Protein AF-A0A662P5Z0-F1 (afdb_monomer_lite)

Radius of gyration: 42.37 Å; chains: 1; bounding box: 79×50×153 Å

Structure (mmCIF, N/CA/C/O backbone):
data_AF-A0A662P5Z0-F1
#
_entry.id   AF-A0A662P5Z0-F1
#
loop_
_atom_site.group_PDB
_atom_site.id
_atom_site.type_symbol
_atom_site.label_atom_id
_atom_site.label_alt_id
_atom_site.label_comp_id
_atom_site.label_asym_id
_atom_site.label_entity_id
_atom_site.label_seq_id
_atom_site.pdbx_PDB_ins_code
_atom_site.Cartn_x
_atom_site.Cartn_y
_atom_site.Cartn_z
_atom_site.occupancy
_atom_site.B_iso_or_equiv
_atom_site.auth_seq_id
_atom_site.auth_comp_id
_atom_site.auth_asym_id
_atom_site.auth_atom_id
_atom_site.pdbx_PDB_model_num
ATOM 1 N N . GLY A 1 1 ? -30.395 -9.929 38.467 1.00 64.38 1 GLY A N 1
ATOM 2 C CA . GLY A 1 1 ? -30.900 -11.315 38.480 1.00 64.38 1 GLY A CA 1
ATOM 3 C C . GLY A 1 1 ? -31.074 -11.709 39.920 1.00 64.38 1 GLY A C 1
ATOM 4 O O . GLY A 1 1 ? -30.197 -11.381 40.716 1.00 64.38 1 GLY A O 1
ATOM 5 N N . ASP A 1 2 ? -32.197 -12.331 40.256 1.00 65.19 2 ASP A N 1
ATOM 6 C CA . ASP A 1 2 ? -32.562 -12.542 41.655 1.00 65.19 2 ASP A CA 1
ATOM 7 C C . ASP A 1 2 ? -32.173 -13.945 42.067 1.00 65.19 2 ASP A C 1
ATOM 9 O O . ASP A 1 2 ? -32.658 -14.928 41.509 1.00 65.19 2 ASP A O 1
ATOM 13 N N . TYR A 1 3 ? -31.270 -14.023 43.036 1.00 74.88 3 TYR A N 1
ATOM 14 C CA . TYR A 1 3 ? -30.815 -15.282 43.595 1.00 74.88 3 TYR A CA 1
ATOM 15 C C . TYR A 1 3 ? -31.279 -15.345 45.049 1.00 74.88 3 TYR A C 1
ATOM 17 O O . TYR A 1 3 ? -31.047 -14.411 45.824 1.00 74.88 3 TYR A O 1
ATOM 25 N N . SER A 1 4 ? -31.936 -16.440 45.437 1.00 71.44 4 SER A N 1
ATOM 26 C CA . SER A 1 4 ? -32.164 -16.729 46.851 1.00 71.44 4 SER A CA 1
ATOM 27 C C . SER A 1 4 ? -31.024 -17.600 47.364 1.00 71.44 4 SER A C 1
ATOM 29 O O . SER A 1 4 ? -30.681 -18.630 46.781 1.00 71.44 4 SER A O 1
ATOM 31 N N . LEU A 1 5 ? -30.394 -17.158 48.452 1.00 81.25 5 LEU A N 1
ATOM 32 C CA . LEU A 1 5 ? -29.415 -17.959 49.167 1.00 81.25 5 LEU A CA 1
ATOM 33 C C . LEU A 1 5 ? -30.060 -18.414 50.473 1.00 81.25 5 LEU A C 1
ATOM 35 O O . LEU A 1 5 ? -30.321 -17.613 51.375 1.00 81.25 5 LEU A O 1
ATOM 39 N N . LYS A 1 6 ? -30.314 -19.719 50.575 1.00 84.94 6 LYS A N 1
ATOM 40 C CA . LYS A 1 6 ? -30.785 -20.334 51.813 1.00 84.94 6 LYS A CA 1
ATOM 41 C C . LYS A 1 6 ? -29.578 -20.735 52.656 1.00 84.94 6 LYS A C 1
ATOM 43 O O . LYS A 1 6 ? -28.877 -21.688 52.323 1.00 84.94 6 LYS A O 1
ATOM 48 N N . ILE A 1 7 ? -29.334 -20.011 53.748 1.00 83.88 7 ILE A N 1
ATOM 49 C CA . ILE A 1 7 ? -28.280 -20.356 54.708 1.00 83.88 7 ILE A CA 1
ATOM 50 C C . ILE A 1 7 ? -28.927 -21.117 55.863 1.00 83.88 7 ILE A C 1
ATOM 52 O O . ILE A 1 7 ? -29.843 -20.617 56.520 1.00 83.88 7 ILE A O 1
A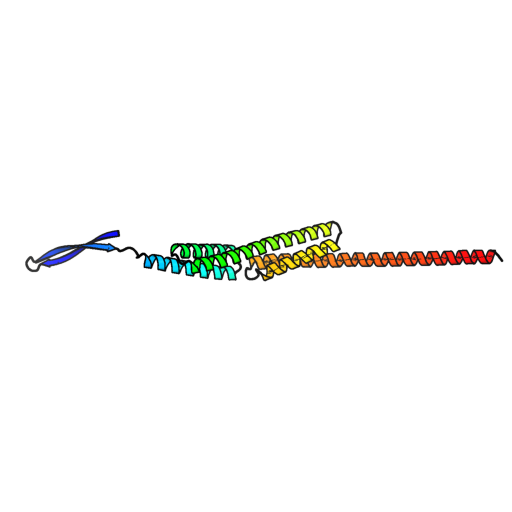TOM 56 N N . THR A 1 8 ? -28.433 -22.328 56.114 1.00 83.81 8 THR A N 1
ATOM 57 C CA . THR A 1 8 ? -28.838 -23.143 57.264 1.00 83.81 8 THR A CA 1
ATOM 58 C C . THR A 1 8 ? -27.684 -23.179 58.251 1.00 83.81 8 THR A C 1
ATOM 60 O O . THR A 1 8 ? -26.599 -23.646 57.912 1.00 83.81 8 THR A O 1
ATOM 63 N N . VAL A 1 9 ? -27.906 -22.669 59.462 1.00 83.31 9 VAL A N 1
ATOM 64 C CA . VAL A 1 9 ? -26.931 -22.740 60.556 1.00 83.31 9 VAL A CA 1
ATOM 65 C C . VAL A 1 9 ? -27.537 -23.561 61.681 1.00 83.31 9 VAL A C 1
ATOM 67 O O . VAL A 1 9 ? -28.608 -23.236 62.187 1.00 83.31 9 VAL A O 1
ATOM 70 N N . GLU A 1 10 ? -26.868 -24.630 62.091 1.00 86.44 10 GLU A N 1
ATOM 71 C CA . GLU A 1 10 ? -27.293 -25.404 63.254 1.00 86.44 10 GLU A CA 1
ATOM 72 C C . GLU A 1 10 ? -26.752 -24.766 64.533 1.00 86.44 10 GLU A C 1
ATOM 74 O O . GLU A 1 10 ? -25.561 -24.473 64.641 1.00 86.44 10 GLU A O 1
ATOM 79 N N . TYR A 1 11 ? -27.616 -24.569 65.529 1.00 87.44 11 TYR A N 1
ATOM 80 C CA . TYR A 1 11 ? -27.201 -24.102 66.851 1.00 87.44 11 TYR A CA 1
ATOM 81 C C . TYR A 1 11 ? -27.612 -25.100 67.931 1.00 87.44 11 TYR A C 1
ATOM 83 O O . TYR A 1 11 ? -28.686 -25.700 67.880 1.00 87.44 11 TYR A O 1
ATOM 91 N N . PHE A 1 12 ? -26.744 -25.298 68.922 1.00 87.25 12 PHE A N 1
ATOM 92 C CA . PHE A 1 12 ? -27.006 -26.218 70.024 1.00 87.25 12 PHE A CA 1
ATOM 93 C C . PHE A 1 12 ? -27.923 -25.568 71.070 1.00 87.25 12 PHE A C 1
ATOM 95 O O . PHE A 1 12 ? -27.543 -24.600 71.730 1.00 87.25 12 PHE A O 1
ATOM 102 N N . ASP A 1 13 ? -29.129 -26.108 71.252 1.00 89.88 13 ASP A N 1
ATOM 103 C CA . ASP A 1 13 ? -30.065 -25.684 72.293 1.00 89.88 13 ASP A CA 1
ATOM 104 C C . ASP A 1 13 ? -29.757 -26.433 73.597 1.00 89.88 13 ASP A C 1
ATOM 106 O O . ASP A 1 13 ? -30.179 -27.575 73.802 1.00 89.88 13 ASP A O 1
ATOM 110 N N . SER A 1 14 ? -29.022 -25.779 74.501 1.00 88.06 14 SER A N 1
ATOM 111 C CA . SER A 1 14 ? -28.592 -26.356 75.781 1.00 88.06 14 SER A CA 1
ATOM 112 C C . SER A 1 14 ? -29.749 -26.757 76.701 1.00 88.06 14 SER A C 1
ATOM 114 O O . SER A 1 14 ? -29.579 -27.660 77.522 1.00 88.06 14 SER A O 1
ATOM 116 N N . ARG A 1 15 ? -30.939 -26.155 76.542 1.00 89.06 15 ARG A N 1
ATOM 117 C CA . ARG A 1 15 ? -32.133 -26.495 77.335 1.00 89.06 15 ARG A CA 1
ATOM 118 C C . ARG A 1 15 ? -32.722 -27.838 76.926 1.00 89.06 15 ARG A C 1
ATOM 120 O O . ARG A 1 15 ? -33.191 -28.587 77.774 1.00 89.06 15 ARG A O 1
ATOM 127 N N . ASN A 1 16 ? -32.653 -28.151 75.635 1.00 87.00 16 ASN A N 1
ATOM 128 C CA . ASN A 1 16 ? -33.193 -29.385 75.068 1.00 87.00 16 ASN A CA 1
ATOM 129 C C . ASN A 1 16 ? -32.109 -30.416 74.706 1.00 87.00 16 ASN A C 1
ATOM 131 O O . ASN A 1 16 ? -32.445 -31.498 74.228 1.00 87.00 16 ASN A O 1
ATOM 135 N N . LYS A 1 17 ? -30.824 -30.094 74.931 1.00 91.25 17 LYS A N 1
ATOM 136 C CA . LYS A 1 17 ? -29.639 -30.903 74.587 1.00 91.25 17 LYS A CA 1
ATOM 137 C C . LYS A 1 17 ? -29.655 -31.427 73.141 1.00 91.25 17 LYS A C 1
ATOM 139 O O . LYS A 1 17 ? -29.304 -32.580 72.896 1.00 91.25 17 LYS A O 1
ATOM 144 N N . ARG A 1 18 ? -30.094 -30.604 72.182 1.00 90.12 18 ARG A N 1
ATOM 145 C CA . ARG A 1 18 ? -30.186 -30.955 70.750 1.00 90.12 18 ARG A CA 1
ATOM 146 C C . ARG A 1 18 ? -29.819 -29.764 69.870 1.00 90.12 18 ARG A C 1
ATOM 148 O O . ARG A 1 18 ? -30.068 -28.623 70.251 1.00 90.12 18 ARG A O 1
ATOM 155 N N . TYR A 1 19 ? -29.274 -30.033 68.687 1.00 88.38 19 TYR A N 1
ATOM 156 C CA . TYR A 1 19 ? -29.106 -29.017 67.651 1.00 88.38 19 TYR A CA 1
ATOM 157 C C . TYR A 1 19 ? -30.460 -28.674 67.025 1.00 88.38 19 TYR A C 1
ATOM 159 O O . TYR A 1 19 ? -31.285 -29.559 66.792 1.00 88.38 19 TYR A O 1
ATOM 167 N N . LYS A 1 20 ? -30.699 -27.383 66.791 1.00 84.25 20 LYS A N 1
ATOM 168 C CA . LYS A 1 20 ? -31.850 -26.877 66.045 1.00 84.25 20 LYS A CA 1
ATOM 169 C C . LYS A 1 20 ? -31.348 -26.154 64.795 1.00 84.25 20 LYS A C 1
ATOM 171 O O . LYS A 1 20 ? -30.445 -25.321 64.918 1.00 84.25 20 LYS A O 1
ATOM 176 N N . PRO A 1 21 ? -31.912 -26.446 63.613 1.00 84.31 21 PRO A N 1
ATOM 177 C CA . PRO A 1 21 ? -31.606 -25.680 62.420 1.00 84.31 21 PRO A CA 1
ATOM 178 C C . PRO A 1 21 ? -32.222 -24.286 62.553 1.00 84.31 21 PRO A C 1
ATOM 180 O O . PRO A 1 21 ? -33.410 -24.134 62.843 1.00 84.31 21 PRO A O 1
ATOM 183 N N . PHE A 1 22 ? -31.401 -23.264 62.354 1.00 84.88 22 PHE A N 1
ATOM 184 C CA . PHE A 1 22 ? -31.846 -21.913 62.074 1.00 84.88 22 PHE A CA 1
ATOM 185 C C . PHE A 1 22 ? -31.699 -21.690 60.573 1.00 84.88 22 PHE A C 1
ATOM 187 O O . PHE A 1 22 ? -30.590 -21.553 60.052 1.00 84.88 22 PHE A O 1
ATOM 194 N N . GLU A 1 23 ? -32.828 -21.702 59.876 1.00 85.12 23 GLU A N 1
ATOM 195 C CA . GLU A 1 23 ? -32.881 -21.365 58.461 1.00 85.12 23 GLU A CA 1
ATOM 196 C C . GLU A 1 23 ? -33.161 -19.873 58.334 1.00 85.12 23 GLU A C 1
ATOM 198 O O . GLU A 1 23 ? -34.168 -19.372 58.842 1.00 85.12 23 GLU A O 1
ATOM 203 N N . LYS A 1 24 ? -32.270 -19.159 57.649 1.00 87.00 24 LYS A N 1
ATOM 204 C CA . LYS A 1 24 ? -32.539 -17.790 57.229 1.00 87.00 24 LYS A CA 1
ATOM 205 C C . LYS A 1 24 ? -32.414 -17.720 55.721 1.00 87.00 24 LYS A C 1
ATOM 207 O O . LYS A 1 24 ? -31.362 -18.008 55.152 1.00 87.00 24 LYS A O 1
ATOM 212 N N . GLU A 1 25 ? -33.517 -17.357 55.088 1.00 79.94 25 GLU A N 1
ATOM 213 C CA . GLU A 1 25 ? -33.548 -17.080 53.663 1.00 79.94 25 GLU A CA 1
ATOM 214 C C . GLU A 1 25 ? -33.195 -15.605 53.468 1.00 79.94 25 GLU A C 1
ATOM 216 O O . GLU A 1 25 ? -33.848 -14.716 54.020 1.00 79.94 25 GLU A O 1
ATOM 221 N N . CYS A 1 26 ? -32.105 -15.349 52.749 1.00 82.00 26 CYS A N 1
ATOM 222 C CA . CYS A 1 26 ? -31.707 -14.005 52.359 1.00 82.00 26 CYS A CA 1
ATOM 223 C C . CYS A 1 26 ? -31.825 -13.895 50.838 1.00 82.00 26 CYS A C 1
ATOM 225 O O . CYS A 1 26 ? -31.235 -14.690 50.102 1.00 82.00 26 CYS A O 1
ATOM 227 N N . SER A 1 27 ? -32.561 -12.891 50.367 1.00 78.31 27 SER A N 1
ATOM 228 C CA . SER A 1 27 ? -32.598 -12.535 48.948 1.00 78.31 27 SER A CA 1
ATOM 229 C C . SER A 1 27 ? -31.383 -11.676 48.618 1.00 78.31 27 SER A C 1
ATOM 231 O O . SER A 1 27 ? -31.187 -10.623 49.229 1.00 78.31 27 SER A O 1
ATOM 233 N N . ILE A 1 28 ? -30.563 -12.117 47.665 1.00 79.44 28 ILE A N 1
ATOM 234 C CA . ILE A 1 28 ? -29.443 -11.331 47.146 1.00 79.44 28 ILE A CA 1
ATOM 235 C C . ILE A 1 28 ? -29.879 -10.772 45.792 1.00 79.44 28 ILE A C 1
ATOM 237 O O . ILE A 1 28 ? -29.994 -11.505 44.808 1.00 79.44 28 ILE A O 1
ATOM 241 N N . HIS A 1 29 ? -30.112 -9.461 45.735 1.00 74.00 29 HIS A N 1
ATOM 242 C CA . HIS A 1 29 ? -30.218 -8.757 44.461 1.00 74.00 29 HIS A CA 1
ATOM 243 C C . HIS A 1 29 ? -28.810 -8.511 43.925 1.00 74.00 29 HIS A C 1
ATOM 245 O O . HIS A 1 29 ? -28.076 -7.670 44.443 1.00 74.00 29 HIS A O 1
ATOM 251 N N . VAL A 1 30 ? -28.436 -9.237 42.872 1.00 77.62 30 VAL A N 1
ATOM 252 C CA . VAL A 1 30 ? -27.246 -8.897 42.092 1.00 77.62 30 VAL A CA 1
ATOM 253 C C . VAL A 1 30 ? -27.638 -7.750 41.169 1.00 77.62 30 VAL A C 1
ATOM 255 O O . VAL A 1 30 ? -28.352 -7.962 40.180 1.00 77.62 30 VAL A O 1
ATOM 258 N N . LEU A 1 31 ? -27.211 -6.539 41.532 1.00 81.88 31 LEU A N 1
ATOM 259 C CA . LEU A 1 31 ? -27.262 -5.389 40.638 1.00 81.88 31 LEU A CA 1
ATOM 260 C C . LEU A 1 31 ? -26.354 -5.700 39.444 1.00 81.88 31 LEU A C 1
ATOM 262 O O . LEU A 1 31 ? -25.211 -6.121 39.623 1.00 81.88 31 LEU A O 1
ATOM 266 N N . GLY A 1 32 ? -26.894 -5.571 38.232 1.00 86.25 32 GLY A N 1
ATOM 267 C CA . GLY A 1 32 ? -26.067 -5.602 37.029 1.00 86.25 32 GLY A CA 1
ATOM 268 C C . GLY A 1 32 ? -25.093 -4.418 37.016 1.00 86.25 32 GLY A C 1
ATOM 269 O O . GLY A 1 32 ? -25.262 -3.497 37.822 1.00 86.25 32 GLY A O 1
ATOM 270 N N . PRO A 1 33 ? -24.098 -4.427 36.112 1.00 90.06 33 PRO A N 1
ATOM 271 C CA . PRO A 1 33 ? -23.234 -3.270 35.940 1.00 90.06 33 PRO A CA 1
ATOM 272 C C . PRO A 1 33 ? -24.088 -2.039 35.630 1.00 90.06 33 PRO A C 1
ATOM 274 O O . PRO A 1 33 ? -25.075 -2.110 34.889 1.00 90.06 33 PRO A O 1
ATOM 277 N N . SER A 1 34 ? -23.717 -0.921 36.235 1.00 92.88 34 SER A N 1
ATOM 278 C CA . SER A 1 34 ? -24.304 0.376 35.936 1.00 92.88 34 SER A CA 1
ATOM 279 C C . SER A 1 34 ? -24.016 0.775 34.485 1.00 92.88 34 SER A C 1
ATOM 281 O O . SER A 1 34 ? -23.054 0.318 33.866 1.00 92.88 34 SER A O 1
ATOM 283 N N . GLU A 1 35 ? -24.844 1.658 33.931 1.00 94.12 35 GLU A N 1
ATOM 284 C CA . GLU A 1 35 ? -24.611 2.230 32.599 1.00 94.12 35 GLU A CA 1
ATOM 285 C C . GLU A 1 35 ? -23.242 2.929 32.509 1.00 94.12 35 GLU A C 1
ATOM 287 O O . GLU A 1 35 ? -22.564 2.839 31.490 1.00 94.12 35 GLU A O 1
ATOM 292 N N . GLU A 1 36 ? -22.796 3.555 33.601 1.00 94.81 36 GLU A N 1
ATOM 293 C CA . GLU A 1 36 ? -21.476 4.178 33.706 1.00 94.81 36 GLU A CA 1
ATOM 294 C C . GLU A 1 36 ? -20.340 3.148 33.607 1.00 94.81 36 GLU A C 1
ATOM 296 O O . GLU A 1 36 ? -19.394 3.357 32.849 1.00 94.81 36 GLU A O 1
ATOM 301 N N . GLU A 1 37 ? -20.454 2.004 34.291 1.00 95.12 37 GLU A N 1
ATOM 302 C CA . GLU A 1 37 ? -19.479 0.909 34.184 1.00 95.12 37 GLU A CA 1
ATOM 303 C C . GLU A 1 37 ? -19.443 0.313 32.770 1.00 95.12 37 GLU A C 1
ATOM 305 O O . GLU A 1 37 ? -18.359 0.087 32.228 1.00 95.12 37 GLU A O 1
ATOM 310 N N . ILE A 1 38 ? -20.609 0.122 32.142 1.00 95.12 38 ILE A N 1
ATOM 311 C CA . ILE A 1 38 ? -20.712 -0.356 30.754 1.00 95.12 38 ILE A CA 1
ATOM 312 C C . ILE A 1 38 ? -20.041 0.637 29.794 1.00 95.12 38 ILE A C 1
ATOM 314 O O . ILE A 1 38 ? -19.254 0.237 28.932 1.00 95.12 38 ILE A O 1
ATOM 318 N N . ASN A 1 39 ? -20.315 1.935 29.944 1.00 96.75 39 ASN A N 1
ATOM 319 C CA . ASN A 1 39 ? -19.726 2.974 29.104 1.00 96.75 39 ASN A CA 1
ATOM 320 C C . ASN A 1 39 ? -18.212 3.074 29.314 1.00 96.75 39 ASN A C 1
ATOM 322 O O . ASN A 1 39 ? -17.466 3.146 28.339 1.00 96.75 39 ASN A O 1
ATOM 326 N N . GLN A 1 40 ? -17.728 2.992 30.555 1.00 96.88 40 GLN A N 1
ATOM 327 C CA . GLN A 1 40 ? -16.295 2.991 30.844 1.00 96.88 40 GLN A CA 1
ATOM 328 C C . GLN A 1 40 ? -15.586 1.772 30.233 1.00 96.88 40 GLN A C 1
ATOM 330 O O . GLN A 1 40 ? -14.484 1.905 29.695 1.00 96.88 40 GLN A O 1
ATOM 335 N N . GLU A 1 41 ? -16.210 0.592 30.264 1.00 97.31 41 GLU A N 1
ATOM 336 C CA . GLU A 1 41 ? -15.677 -0.604 29.608 1.00 97.31 41 GLU A CA 1
ATOM 337 C C . GLU A 1 41 ? -15.566 -0.409 28.087 1.00 97.31 41 GLU A C 1
ATOM 339 O O . GLU A 1 41 ? -14.517 -0.702 27.504 1.00 97.31 41 GLU A O 1
ATOM 344 N N . LYS A 1 42 ? -16.604 0.141 27.441 1.00 98.00 42 LYS A N 1
ATOM 345 C CA . LYS A 1 42 ? -16.581 0.465 26.003 1.00 98.00 42 LYS A CA 1
ATOM 346 C C . LYS A 1 42 ? -15.481 1.464 25.657 1.00 98.00 42 LYS A C 1
ATOM 348 O O . LYS A 1 42 ? -14.771 1.261 24.675 1.00 98.00 42 LYS A O 1
ATOM 353 N N . LEU A 1 43 ? -15.279 2.492 26.482 1.00 98.06 43 LEU A N 1
ATOM 354 C CA . LEU A 1 43 ? -14.205 3.468 26.284 1.00 98.06 43 LEU A CA 1
ATOM 355 C C . LEU A 1 43 ? -12.816 2.843 26.387 1.00 98.06 43 LEU A C 1
ATOM 357 O O . LEU A 1 43 ? -11.938 3.153 25.579 1.00 98.06 43 LEU A O 1
ATOM 361 N N . ASN A 1 44 ? -12.620 1.931 27.338 1.00 98.12 44 ASN A N 1
ATOM 362 C CA . ASN A 1 44 ? -11.363 1.202 27.475 1.00 98.12 44 ASN A CA 1
ATOM 363 C C . ASN A 1 44 ? -11.097 0.306 26.253 1.00 98.12 44 ASN A C 1
ATOM 365 O O . ASN A 1 44 ? -9.964 0.262 25.770 1.00 98.12 44 ASN A O 1
ATOM 369 N N . LYS A 1 45 ? -12.133 -0.364 25.725 1.00 98.38 45 LYS A N 1
ATOM 370 C CA . LYS A 1 45 ? -12.046 -1.162 24.490 1.00 98.38 45 LYS A CA 1
ATOM 371 C C . LYS A 1 45 ? -11.736 -0.292 23.272 1.00 98.38 45 LYS A C 1
ATOM 373 O O . LYS A 1 45 ? -10.810 -0.612 22.534 1.00 98.38 45 LYS A O 1
ATOM 378 N N . ALA A 1 46 ? -12.413 0.846 23.119 1.00 98.31 46 ALA A N 1
ATOM 379 C CA . ALA A 1 46 ? -12.169 1.787 22.027 1.00 98.31 46 ALA A CA 1
ATOM 380 C C . ALA A 1 46 ? -10.715 2.287 22.027 1.00 98.31 46 ALA A C 1
ATOM 382 O O . ALA A 1 46 ? -10.034 2.247 21.005 1.00 98.31 46 ALA A O 1
ATOM 383 N N . ALA A 1 47 ? -10.199 2.674 23.199 1.00 98.50 47 ALA A N 1
ATOM 384 C CA . ALA A 1 47 ? -8.817 3.124 23.353 1.00 98.50 47 ALA A CA 1
ATOM 385 C C . ALA A 1 47 ? -7.782 1.999 23.157 1.00 98.50 47 ALA A C 1
ATOM 387 O O . ALA A 1 47 ? -6.624 2.262 22.827 1.00 98.50 47 ALA A O 1
ATOM 388 N N . ALA A 1 48 ? -8.147 0.739 23.408 1.00 98.62 48 ALA A N 1
ATOM 389 C CA . ALA A 1 48 ? -7.301 -0.403 23.079 1.00 98.62 48 ALA A CA 1
ATOM 390 C C . ALA A 1 48 ? -7.252 -0.632 21.560 1.00 98.62 48 ALA A C 1
ATOM 392 O O . ALA A 1 48 ? -6.152 -0.709 21.016 1.00 98.62 48 ALA A O 1
ATOM 393 N N . ALA A 1 49 ? -8.407 -0.631 20.886 1.00 98.69 49 ALA A N 1
ATOM 394 C CA . ALA A 1 49 ? -8.505 -0.766 19.433 1.00 98.69 49 ALA A CA 1
ATOM 395 C C . ALA A 1 49 ? -7.770 0.368 18.692 1.00 98.69 49 ALA A C 1
ATOM 397 O O . ALA A 1 49 ? -7.023 0.099 17.757 1.00 98.69 49 ALA A O 1
ATOM 398 N N . GLU A 1 50 ? -7.874 1.620 19.161 1.00 98.62 50 GLU A N 1
ATOM 399 C CA . GLU A 1 50 ? -7.129 2.761 18.597 1.00 98.62 50 GLU A CA 1
ATOM 400 C C . GLU A 1 50 ? -5.602 2.552 18.679 1.00 98.62 50 GLU A C 1
ATOM 402 O O . GLU A 1 50 ? -4.875 2.825 17.723 1.00 98.62 50 GLU A O 1
ATOM 407 N N . ARG A 1 51 ? -5.095 2.041 19.811 1.00 98.69 51 ARG A N 1
ATOM 408 C CA . ARG A 1 51 ? -3.658 1.758 19.992 1.00 98.69 51 ARG A CA 1
ATOM 409 C C . ARG A 1 51 ? -3.184 0.587 19.136 1.00 98.69 51 ARG A C 1
ATOM 411 O O . ARG A 1 51 ? -2.070 0.622 18.609 1.00 98.69 51 ARG A O 1
ATOM 418 N N . GLU A 1 52 ? -4.011 -0.445 19.012 1.00 98.44 52 GLU A N 1
ATOM 419 C CA . GLU A 1 52 ? -3.744 -1.591 18.147 1.00 98.44 52 GLU A CA 1
ATOM 420 C C . GLU A 1 52 ? -3.681 -1.152 16.679 1.00 98.44 52 GLU A C 1
ATOM 422 O O . GLU A 1 52 ? -2.694 -1.442 16.010 1.00 98.44 52 GLU A O 1
ATOM 427 N N . ALA A 1 53 ? -4.644 -0.345 16.219 1.00 98.56 53 ALA A N 1
ATOM 428 C CA . ALA A 1 53 ? -4.654 0.236 14.878 1.00 98.56 53 ALA A CA 1
ATOM 429 C C . ALA A 1 53 ? -3.383 1.046 14.581 1.00 98.56 53 ALA A C 1
ATOM 431 O O . ALA A 1 53 ? -2.759 0.860 13.541 1.00 98.56 53 ALA A O 1
ATOM 432 N N . ALA A 1 54 ? -2.950 1.902 15.512 1.00 98.50 54 ALA A N 1
ATOM 433 C CA . ALA A 1 54 ? -1.710 2.665 15.360 1.00 98.50 54 ALA A CA 1
ATOM 434 C C . ALA A 1 54 ? -0.468 1.757 15.272 1.00 98.50 54 ALA A C 1
ATOM 436 O O . ALA A 1 54 ? 0.451 2.028 14.500 1.00 98.50 54 ALA A O 1
ATOM 437 N N . THR A 1 55 ? -0.454 0.659 16.033 1.00 98.38 55 THR A N 1
ATOM 438 C CA . THR A 1 55 ? 0.626 -0.336 15.982 1.00 98.38 55 THR A CA 1
ATOM 439 C C . THR A 1 55 ? 0.645 -1.063 14.637 1.00 98.38 55 THR A C 1
ATOM 441 O O . THR A 1 55 ? 1.711 -1.216 14.048 1.00 98.38 55 THR A O 1
ATOM 444 N N . LEU A 1 56 ? -0.517 -1.480 14.133 1.00 98.19 56 LEU A N 1
ATOM 445 C CA . LEU A 1 56 ? -0.664 -2.127 12.824 1.00 98.19 56 LEU A CA 1
ATOM 446 C C . LEU A 1 56 ? -0.258 -1.185 11.687 1.00 98.19 56 LEU A C 1
ATOM 448 O O . LEU A 1 56 ? 0.491 -1.578 10.797 1.00 98.19 56 LEU A O 1
ATOM 452 N N . LEU A 1 57 ? -0.655 0.086 11.773 1.00 97.81 57 LEU A N 1
ATOM 453 C CA . LEU A 1 57 ? -0.276 1.106 10.801 1.00 97.81 57 LEU A CA 1
ATOM 454 C C . LEU A 1 57 ? 1.243 1.310 10.749 1.00 97.81 57 LEU A C 1
ATOM 456 O O . LEU A 1 57 ? 1.799 1.433 9.668 1.00 97.81 57 LEU A O 1
ATOM 460 N N . SER A 1 58 ? 1.934 1.277 11.896 1.00 97.00 58 SER A N 1
ATOM 461 C CA . SER A 1 58 ? 3.406 1.368 11.938 1.00 97.00 58 SER A CA 1
ATOM 462 C C . SER A 1 58 ? 4.136 0.154 11.347 1.00 97.00 58 SER A C 1
ATOM 464 O O . SER A 1 58 ? 5.352 0.191 11.180 1.00 97.00 58 SER A O 1
ATOM 466 N N . LYS A 1 59 ? 3.404 -0.926 11.060 1.00 97.25 59 LYS A N 1
ATOM 467 C CA . LYS A 1 59 ? 3.895 -2.145 10.405 1.00 97.25 59 LYS A CA 1
ATOM 468 C C . LYS A 1 59 ? 3.409 -2.259 8.957 1.00 97.25 59 LYS A C 1
ATOM 470 O O . LYS A 1 59 ? 3.500 -3.337 8.377 1.00 97.25 59 LYS A O 1
ATOM 475 N N . ASP A 1 60 ? 2.837 -1.187 8.409 1.00 97.44 60 ASP A N 1
ATOM 476 C CA . ASP A 1 60 ? 2.189 -1.139 7.094 1.00 97.44 60 ASP A CA 1
ATOM 477 C C . ASP A 1 60 ? 1.100 -2.224 6.902 1.00 97.44 60 ASP A C 1
ATOM 479 O O . ASP A 1 60 ? 0.813 -2.661 5.787 1.00 97.44 60 ASP A O 1
ATOM 483 N N . GLU A 1 61 ? 0.465 -2.679 7.992 1.00 97.12 61 GLU A N 1
ATOM 484 C CA . GLU A 1 61 ? -0.691 -3.588 7.966 1.00 97.12 61 GLU A CA 1
ATOM 485 C C . GLU A 1 61 ? -1.986 -2.772 7.814 1.00 97.12 61 GLU A C 1
ATOM 487 O O . GLU A 1 61 ? -2.811 -2.692 8.728 1.00 97.12 61 GLU A O 1
ATOM 492 N N . PHE A 1 62 ? -2.128 -2.097 6.668 1.00 97.38 62 PHE A N 1
ATOM 493 C CA . PHE A 1 62 ? -3.156 -1.072 6.453 1.00 97.38 62 PHE A CA 1
ATOM 494 C C . PHE A 1 62 ? -4.593 -1.590 6.594 1.00 97.38 62 PHE A C 1
ATOM 496 O O . PHE A 1 62 ? -5.395 -0.931 7.253 1.00 97.38 62 PHE A O 1
ATOM 503 N N . ASP A 1 63 ? -4.912 -2.768 6.050 1.00 97.56 63 ASP A N 1
ATOM 504 C CA . ASP A 1 63 ? -6.260 -3.349 6.139 1.00 97.56 63 ASP A CA 1
ATOM 505 C C . ASP A 1 63 ? -6.644 -3.658 7.592 1.00 97.56 63 ASP A C 1
ATOM 507 O O . ASP A 1 63 ? -7.688 -3.220 8.080 1.00 97.56 63 ASP A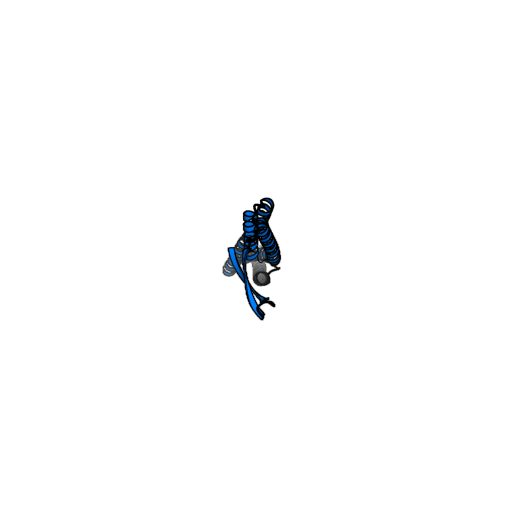 O 1
ATOM 511 N N . SER A 1 64 ? -5.748 -4.322 8.327 1.00 97.88 64 SER A N 1
ATOM 512 C CA . SER A 1 64 ? -5.930 -4.616 9.752 1.00 97.88 64 SER A CA 1
ATOM 513 C C . SER A 1 64 ? -6.055 -3.331 10.579 1.00 97.88 64 SER A C 1
ATOM 515 O O . SER A 1 64 ? -6.895 -3.233 11.477 1.00 97.88 64 SER A O 1
ATOM 517 N N . ALA A 1 65 ? -5.235 -2.316 10.284 1.00 98.50 65 ALA A N 1
ATOM 518 C CA . ALA A 1 65 ? -5.308 -1.018 10.949 1.00 98.50 65 ALA A CA 1
ATOM 519 C C . ALA A 1 65 ? -6.649 -0.316 10.679 1.00 98.50 65 ALA A C 1
ATOM 521 O O . ALA A 1 65 ? -7.248 0.250 11.596 1.00 98.50 65 ALA A O 1
ATOM 522 N N . LEU A 1 66 ? -7.139 -0.379 9.439 1.00 98.56 66 LEU A N 1
ATOM 523 C CA . LEU A 1 66 ? -8.413 0.197 9.023 1.00 98.56 66 LEU A CA 1
ATOM 524 C C . LEU A 1 66 ? -9.592 -0.455 9.752 1.00 98.56 66 LEU A C 1
ATOM 526 O O . LEU A 1 66 ? -10.461 0.255 10.265 1.00 98.56 66 LEU A O 1
ATOM 530 N N . GLU A 1 67 ? -9.610 -1.786 9.848 1.00 98.62 67 GLU A N 1
ATOM 531 C CA . GLU A 1 67 ? -10.619 -2.522 10.619 1.00 98.62 67 GLU A CA 1
ATOM 532 C C . GLU A 1 67 ? -10.616 -2.100 12.092 1.00 98.62 67 GLU A C 1
ATOM 534 O O . GLU A 1 67 ? -11.673 -1.817 12.661 1.00 98.62 67 GLU A O 1
ATOM 539 N N . LYS A 1 68 ? -9.432 -1.963 12.700 1.00 98.75 68 LYS A N 1
ATOM 540 C CA . LYS A 1 68 ? -9.296 -1.563 14.106 1.00 98.75 68 LYS A CA 1
ATOM 541 C C . LYS A 1 68 ? -9.697 -0.116 14.373 1.00 98.75 68 LYS A C 1
ATOM 543 O O . LYS A 1 68 ? -10.329 0.163 15.394 1.00 98.75 68 LYS A O 1
ATOM 548 N N . TYR A 1 69 ? -9.415 0.807 13.455 1.00 98.81 69 TYR A N 1
ATOM 549 C CA . TYR A 1 69 ? -9.945 2.167 13.559 1.00 98.81 69 TYR A CA 1
ATOM 550 C C . TYR A 1 69 ? -11.471 2.205 13.409 1.00 98.81 69 TYR A C 1
ATOM 552 O O . TYR A 1 69 ? -12.129 2.966 14.123 1.00 98.81 69 TYR A O 1
ATOM 560 N N . LYS A 1 70 ? -12.053 1.371 12.536 1.00 98.75 70 LYS A N 1
ATOM 561 C CA . LYS A 1 70 ? -13.513 1.232 12.397 1.00 98.75 70 LYS A CA 1
ATOM 562 C C . LYS A 1 70 ? -14.145 0.659 13.674 1.00 98.75 70 LYS A C 1
ATOM 564 O O . LYS A 1 70 ? -15.143 1.206 14.136 1.00 98.75 70 LYS A O 1
ATOM 569 N N . GLU A 1 71 ? -13.523 -0.343 14.299 1.00 98.62 71 GLU A N 1
ATOM 570 C CA . GLU A 1 71 ? -13.928 -0.880 15.610 1.00 98.62 71 GLU A CA 1
ATOM 571 C C . GLU A 1 71 ? -13.921 0.215 16.695 1.00 98.62 71 GLU A C 1
ATOM 573 O O . GLU A 1 71 ? -14.926 0.433 17.378 1.00 98.62 71 GLU A O 1
ATOM 578 N N . ALA A 1 72 ? -12.812 0.956 16.822 1.00 98.69 72 ALA A N 1
ATOM 579 C CA . ALA A 1 72 ? -12.687 2.046 17.789 1.00 98.69 72 ALA A CA 1
ATOM 580 C C . ALA A 1 72 ? -13.748 3.137 17.568 1.00 98.69 72 ALA A C 1
ATOM 582 O O . ALA A 1 72 ? -14.363 3.611 18.526 1.00 98.69 72 ALA A O 1
ATOM 583 N N . LYS A 1 73 ? -13.999 3.510 16.305 1.00 98.69 73 LYS A N 1
ATOM 584 C CA . LYS A 1 73 ? -15.033 4.478 15.925 1.00 98.69 73 LYS A CA 1
ATOM 585 C C . LYS A 1 73 ? -16.414 4.043 16.409 1.00 98.69 73 LYS A C 1
ATOM 587 O O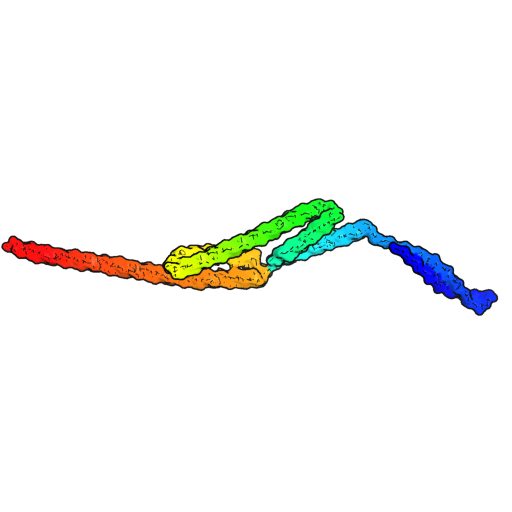 . LYS A 1 73 ? -17.067 4.831 17.087 1.00 98.69 73 LYS A O 1
ATOM 592 N N . THR A 1 74 ? -16.838 2.814 16.105 1.00 98.69 74 THR A N 1
ATOM 593 C CA . THR A 1 74 ? -18.156 2.301 16.512 1.00 98.69 74 THR A CA 1
ATOM 594 C C . THR A 1 74 ? -18.329 2.345 18.030 1.00 98.69 74 THR A C 1
ATOM 596 O O . THR A 1 74 ? -19.351 2.819 18.519 1.00 98.69 74 THR A O 1
ATOM 599 N N . LEU A 1 75 ? -17.308 1.953 18.798 1.00 98.56 75 LEU A N 1
ATOM 600 C CA . LEU A 1 75 ? -17.366 2.014 20.261 1.00 98.56 75 LEU A CA 1
ATOM 601 C C . LEU A 1 75 ? -17.464 3.455 20.793 1.00 98.56 75 LEU A C 1
ATOM 603 O O . LEU A 1 75 ? -18.202 3.710 21.745 1.00 98.56 75 LEU A O 1
ATOM 607 N N . TYR A 1 76 ? -16.757 4.413 20.183 1.00 98.56 76 TYR A N 1
ATOM 608 C CA . TYR A 1 76 ? -16.886 5.828 20.546 1.00 98.56 76 TYR A CA 1
ATOM 609 C C . TYR A 1 76 ? -18.249 6.421 20.164 1.00 98.56 76 TYR A C 1
ATOM 611 O O . TYR A 1 76 ? -18.773 7.249 20.914 1.00 98.56 76 TYR A O 1
ATOM 619 N N . GLU A 1 77 ? -18.835 5.993 19.042 1.00 98.50 77 GLU A N 1
ATOM 620 C CA . GLU A 1 77 ? -20.195 6.365 18.628 1.00 98.50 77 GLU A CA 1
ATOM 621 C C . GLU A 1 77 ? -21.238 5.851 19.627 1.00 98.50 77 GLU A C 1
ATOM 623 O O . GLU A 1 77 ? -22.102 6.619 20.048 1.00 98.50 77 GLU A O 1
ATOM 628 N N . GLU A 1 78 ? -21.120 4.599 20.079 1.00 98.06 78 GLU A N 1
ATOM 629 C CA . GLU A 1 78 ? -22.038 3.994 21.053 1.00 98.06 78 GLU A CA 1
ATOM 630 C C . GLU A 1 78 ? -22.050 4.698 22.417 1.00 98.06 78 GLU A C 1
ATOM 632 O O . GLU A 1 78 ? -23.073 4.685 23.098 1.00 98.06 78 GLU A O 1
ATOM 637 N N . VAL A 1 79 ? -20.925 5.296 22.825 1.00 98.19 79 VAL A N 1
ATOM 638 C CA . VAL A 1 79 ? -20.811 6.068 24.079 1.00 98.19 79 VAL A CA 1
ATOM 639 C C . VAL A 1 79 ? -21.103 7.564 23.856 1.00 98.19 79 VAL A C 1
ATOM 641 O O . VAL A 1 79 ? -21.181 8.340 24.806 1.00 98.19 79 VAL A O 1
ATOM 644 N N . GLY A 1 80 ? -21.286 8.003 22.606 1.00 97.94 80 GLY A N 1
ATOM 645 C CA . GLY A 1 80 ? -21.616 9.391 22.269 1.00 97.94 80 GLY A CA 1
ATOM 646 C C . GLY A 1 80 ? -20.436 10.373 22.314 1.00 97.94 80 GLY A C 1
ATOM 647 O O . GLY A 1 80 ? -20.653 11.582 22.426 1.00 97.94 80 GLY A O 1
ATOM 648 N N . ILE A 1 81 ? -19.184 9.904 22.208 1.00 98.31 81 ILE A N 1
ATOM 649 C CA . ILE A 1 81 ? -17.992 10.776 22.212 1.00 98.31 81 ILE A CA 1
ATOM 650 C C . ILE A 1 81 ? -17.682 11.288 20.799 1.00 98.31 81 ILE A C 1
ATOM 652 O O . ILE A 1 81 ? -16.766 10.829 20.119 1.00 98.31 81 ILE A O 1
ATOM 656 N N . THR A 1 82 ? -18.427 12.301 20.365 1.00 98.38 82 THR A N 1
ATOM 657 C CA . THR A 1 82 ? -18.354 12.871 19.004 1.00 98.38 82 THR A CA 1
ATOM 658 C C . THR A 1 82 ? -16.963 13.369 18.591 1.00 98.38 82 THR A C 1
ATOM 660 O O . THR A 1 82 ? -16.569 13.216 17.436 1.00 98.38 82 THR A O 1
ATOM 663 N N . THR A 1 83 ? -16.179 13.926 19.519 1.00 98.25 83 THR A N 1
ATOM 664 C CA . THR A 1 83 ? -14.813 14.402 19.236 1.00 98.25 83 THR A CA 1
ATOM 665 C C . THR A 1 83 ? -13.886 13.266 18.812 1.00 98.25 83 THR A C 1
ATOM 667 O O . THR A 1 83 ? -13.121 13.419 17.860 1.00 98.25 83 THR A O 1
ATOM 670 N N . LYS A 1 84 ? -13.990 12.109 19.471 1.00 98.50 84 LYS A N 1
ATOM 671 C CA . LYS A 1 84 ? -13.216 10.910 19.141 1.00 98.50 84 LYS A CA 1
ATOM 672 C C . LYS A 1 84 ? -13.678 10.260 17.845 1.00 98.50 84 LYS A C 1
ATOM 674 O O . LYS A 1 84 ? -12.842 9.808 17.074 1.00 98.50 84 LYS A O 1
ATOM 679 N N . VAL A 1 85 ? -14.976 10.285 17.556 1.00 98.69 85 VAL A N 1
ATOM 680 C CA . VAL A 1 85 ? -15.514 9.815 16.269 1.00 98.69 85 VAL A CA 1
ATOM 681 C C . VAL A 1 85 ? -14.923 10.607 15.098 1.00 98.69 85 VAL A C 1
ATOM 683 O O . VAL A 1 85 ? -14.500 10.016 14.107 1.00 98.69 85 VAL A O 1
ATOM 686 N N . ASN A 1 86 ? -14.820 11.932 15.224 1.00 98.44 86 ASN A N 1
ATOM 687 C CA . ASN A 1 86 ? -14.215 12.783 14.193 1.00 98.44 86 ASN A CA 1
ATOM 688 C C . ASN A 1 86 ? -12.709 12.525 14.010 1.00 98.44 86 ASN A C 1
ATOM 690 O O . ASN A 1 86 ? -12.220 12.508 12.878 1.00 98.44 86 ASN A O 1
ATOM 694 N N . ASP A 1 87 ? -11.982 12.289 15.106 1.00 98.56 87 ASP A N 1
ATOM 695 C CA . ASP A 1 87 ? -10.577 11.866 15.060 1.00 98.56 87 ASP A CA 1
ATOM 696 C C . ASP A 1 87 ? -10.427 10.515 14.339 1.00 98.56 87 ASP A C 1
ATOM 698 O O . ASP A 1 87 ? -9.607 10.385 13.430 1.00 98.56 87 ASP A O 1
ATOM 702 N N . MET A 1 88 ? -11.281 9.531 14.653 1.00 98.62 88 MET A N 1
ATOM 703 C CA . MET A 1 88 ? -11.258 8.228 13.976 1.00 98.62 88 MET A CA 1
ATOM 704 C C . MET A 1 88 ? -11.596 8.340 12.490 1.00 98.62 88 MET A C 1
ATOM 706 O O . MET A 1 88 ? -10.904 7.737 11.680 1.00 98.62 88 MET A O 1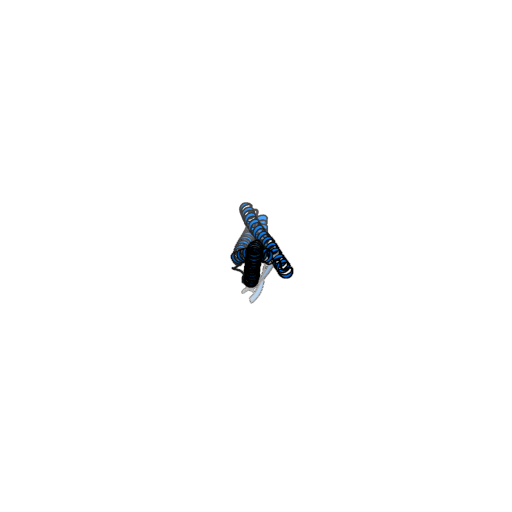
ATOM 710 N N . ASN A 1 89 ? -12.596 9.140 12.104 1.00 98.69 89 ASN A N 1
ATOM 711 C CA . ASN A 1 89 ? -12.901 9.387 10.690 1.00 98.69 89 ASN A CA 1
ATOM 712 C C . ASN A 1 89 ? -11.692 9.964 9.941 1.00 98.69 89 ASN A C 1
ATOM 714 O O . ASN A 1 89 ? -11.401 9.540 8.828 1.00 98.69 89 ASN A O 1
ATOM 718 N N . SER A 1 90 ? -10.958 10.891 10.561 1.00 98.62 90 SER A N 1
ATOM 719 C CA . SER A 1 90 ? -9.765 11.483 9.945 1.00 98.62 90 SER A CA 1
ATOM 720 C C . SER A 1 90 ? -8.660 10.442 9.735 1.00 98.62 90 SER A C 1
ATOM 722 O O . SER A 1 90 ? -8.048 10.400 8.670 1.00 98.62 90 SER A O 1
ATOM 724 N N . LYS A 1 91 ? -8.432 9.565 10.723 1.00 98.69 91 LYS A N 1
ATOM 725 C CA . LYS A 1 91 ? -7.458 8.462 10.625 1.00 98.69 91 LYS A CA 1
ATOM 726 C C . LYS A 1 91 ? -7.878 7.406 9.599 1.00 98.69 91 LYS A C 1
ATOM 728 O O . LYS A 1 91 ? -7.038 6.963 8.827 1.00 98.69 91 LYS A O 1
ATOM 733 N N . ILE A 1 92 ? -9.160 7.042 9.564 1.00 98.75 92 ILE A N 1
ATOM 734 C CA . ILE A 1 92 ? -9.739 6.110 8.583 1.00 98.75 92 ILE A CA 1
ATOM 735 C C . ILE A 1 92 ? -9.515 6.632 7.165 1.00 98.75 92 ILE A C 1
ATOM 737 O O . ILE A 1 92 ? -8.932 5.917 6.357 1.00 98.75 92 ILE A O 1
ATOM 741 N N . ASN A 1 93 ? -9.891 7.885 6.896 1.00 98.56 93 ASN A N 1
ATOM 742 C CA . ASN A 1 93 ? -9.723 8.487 5.574 1.00 98.56 93 ASN A CA 1
ATOM 743 C C . ASN A 1 93 ? -8.251 8.493 5.142 1.00 98.56 93 ASN A C 1
ATOM 745 O O . ASN A 1 93 ? -7.947 8.140 4.010 1.00 98.56 93 ASN A O 1
ATOM 749 N N . LEU A 1 94 ? -7.329 8.828 6.051 1.00 98.44 94 LEU A N 1
ATOM 750 C CA . LEU A 1 94 ? -5.894 8.811 5.756 1.00 98.44 94 LEU A CA 1
ATOM 751 C C . LEU A 1 94 ? -5.393 7.409 5.367 1.00 98.44 94 LEU A C 1
ATOM 753 O O . LEU A 1 94 ? -4.584 7.272 4.447 1.00 98.44 94 LEU A O 1
ATOM 757 N N . VAL A 1 95 ? -5.850 6.365 6.068 1.00 98.44 95 VAL A N 1
ATOM 758 C CA . VAL A 1 95 ? -5.475 4.977 5.757 1.00 98.44 95 VAL A CA 1
ATOM 759 C C . VAL A 1 95 ? -6.080 4.545 4.419 1.00 98.44 95 VAL A C 1
ATOM 761 O O . VAL A 1 95 ? -5.365 3.979 3.597 1.00 98.44 95 VAL A O 1
ATOM 764 N N . GLU A 1 96 ? -7.349 4.864 4.162 1.00 98.50 96 GLU A N 1
ATOM 765 C CA . GLU A 1 96 ? -8.027 4.557 2.893 1.00 98.50 96 GLU A CA 1
ATOM 766 C C . GLU A 1 96 ? -7.349 5.251 1.697 1.00 98.50 96 GLU A C 1
ATOM 768 O O . GLU A 1 96 ? -7.061 4.599 0.694 1.00 98.50 96 GLU A O 1
ATOM 773 N N . GLU A 1 97 ? -6.990 6.533 1.823 1.00 98.25 97 GLU A N 1
ATOM 774 C CA . GLU A 1 97 ? -6.221 7.267 0.804 1.00 98.25 97 GLU A CA 1
ATOM 775 C C . GLU A 1 97 ? -4.837 6.645 0.563 1.00 98.25 97 GLU A C 1
ATOM 777 O O . GLU A 1 97 ? -4.356 6.590 -0.573 1.00 98.25 97 GLU A O 1
ATOM 782 N N . THR A 1 98 ? -4.186 6.155 1.623 1.00 97.56 98 THR A N 1
ATOM 783 C CA . THR A 1 98 ? -2.879 5.492 1.523 1.00 97.56 98 THR A CA 1
ATOM 784 C C . THR A 1 98 ? -2.987 4.171 0.765 1.00 97.56 98 THR A C 1
ATOM 786 O O . THR A 1 98 ? -2.196 3.940 -0.150 1.00 97.56 98 THR A O 1
ATOM 789 N N . ILE A 1 99 ? -3.985 3.342 1.090 1.00 97.94 99 ILE A N 1
ATOM 790 C CA . ILE A 1 99 ? -4.268 2.083 0.384 1.00 97.94 99 ILE A CA 1
ATOM 791 C C . ILE A 1 99 ? -4.533 2.364 -1.096 1.00 97.94 99 ILE A C 1
ATOM 793 O O . ILE A 1 99 ? -3.857 1.802 -1.956 1.00 97.94 99 ILE A O 1
ATOM 797 N N . GLN A 1 100 ? -5.436 3.300 -1.399 1.00 98.31 100 GLN A N 1
ATOM 798 C CA . GLN A 1 100 ? -5.769 3.655 -2.777 1.00 98.31 100 GLN A CA 1
ATOM 799 C C . GLN A 1 100 ? -4.528 4.104 -3.562 1.00 98.31 100 GLN A C 1
ATOM 801 O O . GLN A 1 100 ? -4.295 3.657 -4.686 1.00 98.31 100 GLN A O 1
ATOM 806 N N . LYS A 1 101 ? -3.685 4.952 -2.964 1.00 97.56 101 LYS A N 1
ATOM 807 C CA . LYS A 1 101 ? -2.443 5.410 -3.596 1.00 97.56 101 LYS A CA 1
ATOM 808 C C . LYS A 1 101 ? -1.471 4.257 -3.866 1.00 97.56 101 LYS A C 1
ATOM 810 O O . LYS A 1 101 ? -0.806 4.264 -4.904 1.00 97.56 101 LYS A O 1
ATOM 815 N N . ILE A 1 102 ? -1.361 3.292 -2.949 1.00 97.56 102 ILE A N 1
ATOM 816 C CA . ILE A 1 102 ? -0.534 2.091 -3.135 1.00 97.56 102 ILE A CA 1
ATOM 817 C C . ILE A 1 102 ? -1.054 1.276 -4.321 1.00 97.56 102 ILE A C 1
ATOM 819 O O . ILE A 1 102 ? -0.271 0.928 -5.206 1.00 97.56 102 ILE A O 1
ATOM 823 N N . GLU A 1 103 ? -2.359 1.020 -4.383 1.00 98.12 103 GLU A N 1
ATOM 824 C CA . GLU A 1 103 ? -2.988 0.254 -5.464 1.00 98.12 103 GLU A CA 1
ATOM 825 C C . GLU A 1 103 ? -2.816 0.930 -6.831 1.00 98.12 103 GLU A C 1
ATOM 827 O O . GLU A 1 103 ? -2.388 0.292 -7.797 1.00 98.12 103 GLU A O 1
ATOM 832 N N . GLU A 1 104 ? -3.095 2.233 -6.920 1.00 98.38 104 GLU A N 1
ATOM 833 C CA . GLU A 1 104 ? -2.972 3.008 -8.158 1.00 98.38 104 GLU A CA 1
ATOM 834 C C . GLU A 1 104 ? -1.529 3.038 -8.671 1.00 98.38 104 GLU A C 1
ATOM 836 O O . GLU A 1 104 ? -1.281 2.788 -9.856 1.00 98.38 104 GLU A O 1
ATOM 841 N N . ASN A 1 105 ? -0.565 3.296 -7.783 1.00 98.19 105 ASN A N 1
ATOM 842 C CA . ASN A 1 105 ? 0.849 3.310 -8.148 1.00 98.19 105 ASN A CA 1
ATOM 843 C C . ASN A 1 105 ? 1.352 1.921 -8.540 1.00 98.19 105 ASN A C 1
ATOM 845 O O . ASN A 1 105 ? 2.119 1.819 -9.494 1.00 98.19 105 ASN A O 1
ATOM 849 N N . THR A 1 106 ? 0.912 0.865 -7.850 1.00 98.38 106 THR A N 1
ATOM 850 C CA . THR A 1 106 ? 1.290 -0.518 -8.176 1.00 98.38 106 THR A CA 1
ATOM 851 C C . THR A 1 106 ? 0.794 -0.879 -9.565 1.00 98.38 106 THR A C 1
ATOM 853 O O . THR A 1 106 ? 1.581 -1.275 -10.420 1.00 98.38 106 THR A O 1
ATOM 856 N N . LYS A 1 107 ? -0.491 -0.627 -9.835 1.00 98.69 107 LYS A N 1
ATOM 857 C CA . LYS A 1 107 ? -1.098 -0.871 -11.144 1.00 98.69 107 LYS A CA 1
ATOM 858 C C . LYS A 1 107 ? -0.388 -0.103 -12.258 1.00 98.69 107 LYS A C 1
ATOM 860 O O . LYS A 1 107 ? -0.152 -0.656 -13.330 1.00 98.69 107 LYS A O 1
ATOM 865 N N . LYS A 1 108 ? -0.053 1.168 -12.022 1.00 98.50 108 LYS A N 1
ATOM 866 C CA . LYS A 1 108 ? 0.660 1.992 -13.002 1.00 98.50 108 LYS A CA 1
ATOM 867 C C . LYS A 1 108 ? 2.082 1.479 -13.246 1.00 98.50 108 LYS A C 1
ATOM 869 O O . LYS A 1 108 ? 2.489 1.387 -14.399 1.00 98.50 108 LYS A O 1
ATOM 874 N N . ALA A 1 109 ? 2.806 1.112 -12.190 1.00 98.44 109 ALA A N 1
ATOM 875 C CA . ALA A 1 109 ? 4.152 0.556 -12.294 1.00 98.44 109 ALA A CA 1
ATOM 876 C C . ALA A 1 109 ? 4.157 -0.778 -13.051 1.00 98.44 109 ALA A C 1
ATOM 878 O O . ALA A 1 109 ? 4.987 -0.980 -13.935 1.00 98.44 109 ALA A O 1
ATOM 879 N N . ASP A 1 110 ? 3.192 -1.654 -12.758 1.00 98.62 110 ASP A N 1
ATOM 880 C CA . ASP A 1 110 ? 2.987 -2.907 -13.483 1.00 98.62 110 ASP A CA 1
ATOM 881 C C . ASP A 1 110 ? 2.712 -2.639 -14.966 1.00 98.62 110 ASP A C 1
ATOM 883 O O . ASP A 1 110 ? 3.329 -3.258 -15.831 1.00 98.62 110 ASP A O 1
ATOM 887 N N . GLN A 1 111 ? 1.828 -1.688 -15.278 1.00 98.69 111 GLN A N 1
ATOM 888 C CA . GLN A 1 111 ? 1.503 -1.331 -16.656 1.00 98.69 111 GLN A CA 1
ATOM 889 C C . GLN A 1 111 ? 2.714 -0.768 -17.412 1.00 98.69 111 GLN A C 1
ATOM 891 O O . GLN A 1 111 ? 2.979 -1.199 -18.533 1.00 98.69 111 GLN A O 1
ATOM 896 N N . ASP A 1 112 ? 3.455 0.171 -16.819 1.00 98.50 112 ASP A N 1
ATOM 897 C CA . ASP A 1 112 ? 4.667 0.722 -17.430 1.00 98.50 112 ASP A CA 1
ATOM 898 C C . ASP A 1 112 ? 5.718 -0.375 -17.641 1.00 98.50 112 ASP A C 1
ATOM 900 O O . ASP A 1 112 ? 6.291 -0.467 -18.722 1.00 98.50 112 ASP A O 1
ATOM 904 N N . PHE A 1 113 ? 5.902 -1.283 -16.679 1.00 98.69 113 PHE A N 1
ATOM 905 C CA . PHE A 1 113 ? 6.825 -2.404 -16.838 1.00 98.69 113 PHE A CA 1
ATOM 906 C C . PHE A 1 113 ? 6.421 -3.316 -18.001 1.00 98.69 113 PHE A C 1
ATOM 908 O O . PHE A 1 113 ? 7.260 -3.621 -18.845 1.00 98.69 113 PHE A O 1
ATOM 915 N N . GLN A 1 114 ? 5.148 -3.722 -18.086 1.00 98.62 114 GLN A N 1
ATOM 916 C CA . GLN A 1 114 ? 4.658 -4.586 -19.168 1.00 98.62 114 GLN A CA 1
ATOM 917 C C . GLN A 1 114 ? 4.767 -3.918 -20.542 1.00 98.62 114 GLN A C 1
ATOM 919 O O . GLN A 1 114 ? 5.207 -4.561 -21.493 1.00 98.62 114 GLN A O 1
ATOM 924 N N . ASN A 1 115 ? 4.450 -2.624 -20.641 1.00 98.44 115 ASN A N 1
ATOM 925 C CA . ASN A 1 115 ? 4.669 -1.859 -21.869 1.00 98.44 115 ASN A CA 1
ATOM 926 C C . ASN A 1 115 ? 6.155 -1.839 -22.246 1.00 98.44 115 ASN A C 1
ATOM 928 O O . ASN A 1 115 ? 6.492 -2.024 -23.409 1.00 98.44 115 ASN A O 1
ATOM 932 N N . GLY A 1 116 ? 7.047 -1.666 -21.265 1.00 98.31 116 GLY A N 1
ATOM 933 C CA . GLY A 1 116 ? 8.490 -1.737 -21.482 1.00 98.31 116 GLY A CA 1
ATOM 934 C C . GLY A 1 116 ? 8.940 -3.093 -22.026 1.00 98.31 116 GLY A C 1
ATOM 935 O O . GLY A 1 116 ? 9.725 -3.147 -22.965 1.00 98.31 116 GLY A O 1
ATOM 936 N N . VAL A 1 117 ? 8.389 -4.196 -21.503 1.00 98.44 117 VAL A N 1
ATOM 937 C CA . VAL A 1 117 ? 8.639 -5.543 -22.050 1.00 98.44 117 VAL A CA 1
ATOM 938 C C . VAL A 1 117 ? 8.133 -5.676 -23.481 1.00 98.44 117 VAL A C 1
ATOM 940 O O . VAL A 1 117 ? 8.799 -6.299 -24.301 1.00 98.44 117 VAL A O 1
ATOM 943 N N . GLN A 1 118 ? 6.964 -5.114 -23.782 1.00 98.56 118 GLN A N 1
ATOM 944 C CA . GLN A 1 118 ? 6.406 -5.161 -25.126 1.00 98.56 118 GLN A CA 1
ATOM 945 C C . GLN A 1 118 ? 7.300 -4.415 -26.125 1.00 98.56 118 GLN A C 1
ATOM 947 O O . GLN A 1 118 ? 7.737 -5.032 -27.089 1.00 98.56 118 GLN A O 1
ATOM 952 N N . TYR A 1 119 ? 7.651 -3.155 -25.851 1.00 98.25 119 TYR A N 1
ATOM 953 C CA . TYR A 1 119 ? 8.555 -2.378 -26.708 1.00 98.25 119 TYR A CA 1
ATOM 954 C C . TYR A 1 119 ? 9.913 -3.064 -26.891 1.00 98.25 119 TYR A C 1
ATOM 956 O O . TYR A 1 119 ? 10.439 -3.116 -27.996 1.00 98.25 119 TYR A O 1
ATOM 964 N N . MET A 1 120 ? 10.443 -3.684 -25.830 1.00 97.62 120 MET A N 1
ATOM 965 C CA . MET A 1 120 ? 11.683 -4.459 -25.907 1.00 97.62 120 MET A CA 1
ATOM 966 C C . MET A 1 120 ? 11.573 -5.642 -26.882 1.00 97.62 120 MET A C 1
ATOM 968 O O . MET A 1 120 ? 12.537 -5.940 -27.581 1.00 97.62 120 MET A O 1
ATOM 972 N N . ASN A 1 121 ? 10.422 -6.318 -26.939 1.00 97.88 121 ASN A N 1
ATOM 973 C CA . ASN A 1 121 ? 10.186 -7.414 -27.885 1.00 97.88 121 ASN A CA 1
ATOM 974 C C . ASN A 1 121 ? 9.956 -6.916 -29.319 1.00 97.88 121 ASN A C 1
ATOM 976 O O . ASN A 1 121 ? 10.264 -7.641 -30.264 1.00 97.88 121 ASN A O 1
ATOM 980 N N . ASP A 1 122 ? 9.416 -5.707 -29.466 1.00 98.00 122 ASP A N 1
ATOM 981 C CA . ASP A 1 122 ? 9.169 -5.063 -30.758 1.00 98.00 122 ASP A CA 1
ATOM 982 C C . ASP A 1 122 ? 10.455 -4.443 -31.354 1.00 98.00 122 ASP A C 1
ATOM 984 O O . ASP A 1 122 ? 10.494 -4.140 -32.545 1.00 98.00 122 ASP A O 1
ATOM 988 N N . GLY A 1 123 ? 11.528 -4.332 -30.558 1.00 96.38 123 GLY A N 1
ATOM 989 C CA . GLY A 1 123 ? 12.818 -3.748 -30.950 1.00 96.38 123 GLY A CA 1
ATOM 990 C C . GLY A 1 123 ? 12.927 -2.244 -30.686 1.00 96.38 123 GLY A C 1
ATOM 991 O O . GLY A 1 123 ? 13.969 -1.653 -30.944 1.00 96.38 123 GLY A O 1
ATOM 992 N N . ASP A 1 124 ? 11.889 -1.629 -30.121 1.00 97.56 124 ASP A N 1
ATOM 993 C CA . ASP A 1 124 ? 11.851 -0.208 -29.769 1.00 97.56 124 ASP A CA 1
ATOM 994 C C . ASP A 1 124 ? 12.550 0.017 -28.410 1.00 97.56 124 ASP A C 1
ATOM 996 O O . ASP A 1 124 ? 11.920 0.255 -27.372 1.00 97.56 124 ASP A O 1
ATOM 1000 N N . TYR A 1 125 ? 13.879 -0.136 -28.374 1.00 96.44 125 TYR A N 1
ATOM 1001 C CA . TYR A 1 125 ? 14.640 -0.162 -27.116 1.00 96.44 125 TYR A CA 1
ATOM 1002 C C . TYR A 1 125 ? 14.606 1.159 -26.336 1.00 96.44 125 TYR A C 1
ATOM 1004 O O . TYR A 1 125 ? 14.628 1.142 -25.102 1.00 96.44 125 TYR A O 1
ATOM 1012 N N . SER A 1 126 ? 14.510 2.299 -27.024 1.00 95.88 126 SER A N 1
ATOM 1013 C CA . SER A 1 126 ? 14.429 3.619 -26.382 1.00 95.88 126 SER A CA 1
ATOM 1014 C C . SER A 1 126 ? 13.125 3.785 -25.592 1.00 95.88 126 SER A C 1
ATOM 1016 O O . SER A 1 126 ? 13.139 4.147 -24.412 1.00 95.88 126 SER A O 1
ATOM 1018 N N . GLU A 1 127 ? 11.996 3.446 -26.209 1.00 97.44 127 GLU A N 1
ATOM 1019 C CA . GLU A 1 127 ? 10.666 3.455 -25.605 1.00 97.44 127 GLU A CA 1
ATOM 1020 C C . GLU A 1 127 ? 10.574 2.427 -24.473 1.00 97.44 127 GLU A C 1
ATOM 1022 O O . GLU A 1 127 ? 10.028 2.717 -23.401 1.00 97.44 127 GLU A O 1
ATOM 1027 N N . ALA A 1 128 ? 11.159 1.241 -24.669 1.00 98.00 128 ALA A N 1
ATOM 1028 C CA . ALA A 1 128 ? 11.266 0.230 -23.627 1.00 98.00 128 ALA A CA 1
ATOM 1029 C C . ALA A 1 128 ? 12.004 0.767 -22.393 1.00 98.00 128 ALA A C 1
ATOM 1031 O O . ALA A 1 128 ? 11.519 0.621 -21.266 1.00 98.00 128 ALA A O 1
ATOM 1032 N N . LEU A 1 129 ? 13.145 1.434 -22.599 1.00 97.75 129 LEU A N 1
ATOM 1033 C CA . LEU A 1 129 ? 13.980 1.976 -21.530 1.00 97.75 129 LEU A CA 1
ATOM 1034 C C . LEU A 1 129 ? 13.237 3.040 -20.722 1.00 97.75 129 LEU A C 1
ATOM 1036 O O . LEU A 1 129 ? 13.268 3.008 -19.488 1.00 97.75 129 LEU A O 1
ATOM 1040 N N . GLU A 1 130 ? 12.536 3.954 -21.395 1.00 98.12 130 GLU A N 1
ATOM 1041 C CA . GLU A 1 130 ? 11.714 4.970 -20.734 1.00 98.12 130 GLU A CA 1
ATOM 1042 C C . GLU A 1 130 ? 10.647 4.318 -19.841 1.00 98.12 130 GLU A C 1
ATOM 1044 O O . GLU A 1 130 ? 10.500 4.664 -18.664 1.00 98.12 130 GLU A O 1
ATOM 1049 N N . LYS A 1 131 ? 9.925 3.327 -20.374 1.00 98.25 131 LYS A N 1
ATOM 1050 C CA . LYS A 1 131 ? 8.858 2.632 -19.648 1.00 98.25 131 LYS A CA 1
ATOM 1051 C C . LYS A 1 131 ? 9.366 1.853 -18.438 1.00 98.25 131 LYS A C 1
ATOM 1053 O O . LYS A 1 131 ? 8.792 1.985 -17.355 1.00 98.25 131 LYS A O 1
ATOM 1058 N N . VAL A 1 132 ? 10.469 1.117 -18.566 1.00 98.25 132 VAL A N 1
ATOM 1059 C CA . VAL A 1 132 ? 11.058 0.392 -17.428 1.00 98.25 132 VAL A CA 1
ATOM 1060 C C . VAL A 1 132 ? 11.600 1.364 -16.369 1.00 98.25 132 VAL A C 1
ATOM 1062 O O . VAL A 1 132 ? 11.404 1.132 -15.173 1.00 98.25 132 VAL A O 1
ATOM 1065 N N . LYS A 1 133 ? 12.198 2.500 -16.765 1.00 98.38 133 LYS A N 1
ATOM 1066 C CA . LYS A 1 133 ? 12.628 3.552 -15.822 1.00 98.38 133 LYS A CA 1
ATOM 1067 C C . LYS A 1 133 ? 11.446 4.147 -15.051 1.00 98.38 133 LYS A C 1
ATOM 1069 O O . LYS A 1 133 ? 11.534 4.292 -13.830 1.00 98.38 133 LYS A O 1
ATOM 1074 N N . ASN A 1 134 ? 10.326 4.422 -15.720 1.00 98.12 134 ASN A N 1
ATOM 1075 C CA . ASN A 1 134 ? 9.108 4.915 -15.070 1.00 98.12 134 ASN A CA 1
ATOM 1076 C C . ASN A 1 134 ? 8.554 3.910 -14.046 1.00 98.12 134 ASN A C 1
ATOM 1078 O O . ASN A 1 134 ? 8.243 4.292 -12.913 1.00 98.12 134 ASN A O 1
ATOM 1082 N N . ALA A 1 135 ? 8.508 2.623 -14.401 1.00 98.56 135 ALA A N 1
ATOM 1083 C CA . ALA A 1 135 ? 8.106 1.563 -13.480 1.00 98.56 135 ALA A CA 1
ATOM 1084 C C . ALA A 1 135 ? 9.025 1.490 -12.249 1.00 98.56 135 ALA A C 1
ATOM 1086 O O . ALA A 1 135 ? 8.536 1.466 -11.117 1.00 98.56 135 ALA A O 1
ATOM 1087 N N . LYS A 1 136 ? 10.352 1.544 -12.447 1.00 98.50 136 LYS A N 1
ATOM 1088 C CA . LYS A 1 136 ? 11.338 1.535 -11.354 1.00 98.50 136 LYS A CA 1
ATOM 1089 C C . LYS A 1 136 ? 11.106 2.675 -10.362 1.00 98.50 136 LYS A C 1
ATOM 1091 O O . LYS A 1 136 ? 11.140 2.450 -9.151 1.00 98.50 136 LYS A O 1
ATOM 1096 N N . VAL A 1 137 ? 10.857 3.892 -10.855 1.00 98.38 137 VAL A N 1
ATOM 1097 C CA . VAL A 1 137 ? 10.583 5.065 -10.005 1.00 98.38 137 VAL A CA 1
ATOM 1098 C C . VAL A 1 137 ? 9.356 4.828 -9.123 1.00 98.38 137 VAL A C 1
ATOM 1100 O O . VAL A 1 137 ? 9.403 5.088 -7.918 1.00 98.38 137 VAL A O 1
ATOM 1103 N N . LEU A 1 138 ? 8.275 4.289 -9.692 1.00 98.38 138 LEU A N 1
ATOM 1104 C CA . LEU A 1 138 ? 7.056 3.988 -8.942 1.00 98.38 138 LEU A CA 1
ATOM 1105 C C . LEU A 1 138 ? 7.272 2.874 -7.910 1.00 98.38 138 LEU A C 1
ATOM 1107 O O . LEU A 1 138 ? 6.891 3.054 -6.754 1.00 98.38 138 LEU A O 1
ATOM 1111 N N . TYR A 1 139 ? 7.945 1.775 -8.269 1.00 98.56 139 TYR A N 1
ATOM 1112 C CA . TYR A 1 139 ? 8.273 0.718 -7.305 1.00 98.56 139 TYR A CA 1
ATOM 1113 C C . TYR A 1 139 ? 9.182 1.205 -6.180 1.00 98.56 139 TYR A C 1
ATOM 1115 O O . TYR A 1 139 ? 8.973 0.833 -5.031 1.00 98.56 139 TYR A O 1
ATOM 1123 N N . THR A 1 140 ? 10.130 2.097 -6.469 1.00 98.19 140 THR A N 1
ATOM 1124 C CA . THR A 1 140 ? 10.987 2.712 -5.442 1.00 98.19 140 THR A CA 1
ATOM 1125 C C . THR A 1 140 ? 10.164 3.568 -4.479 1.00 98.19 140 THR A C 1
ATOM 1127 O O . THR A 1 140 ? 10.359 3.522 -3.264 1.00 98.19 140 THR A O 1
ATOM 1130 N N . SER A 1 141 ? 9.204 4.338 -5.003 1.00 97.75 141 SER A N 1
ATOM 1131 C CA . SER A 1 141 ? 8.285 5.109 -4.165 1.00 97.75 141 SER A CA 1
ATOM 1132 C C . SER A 1 141 ? 7.409 4.210 -3.290 1.00 97.75 141 SER A C 1
ATOM 1134 O O . SER A 1 141 ? 7.139 4.582 -2.150 1.00 97.75 141 SER A O 1
ATOM 1136 N N . LEU A 1 142 ? 6.952 3.069 -3.813 1.00 98.12 142 LEU A N 1
ATOM 1137 C CA . LEU A 1 142 ? 6.160 2.089 -3.067 1.00 98.12 142 LEU A CA 1
ATOM 1138 C C . LEU A 1 142 ? 7.001 1.410 -1.986 1.00 98.12 142 LEU A C 1
ATOM 1140 O O . LEU A 1 142 ? 6.586 1.388 -0.835 1.00 98.12 142 LEU A O 1
ATOM 1144 N N . PHE A 1 143 ? 8.219 0.979 -2.320 1.00 97.50 143 PHE A N 1
ATOM 1145 C CA . PHE A 1 143 ? 9.172 0.412 -1.370 1.00 97.50 143 PHE A CA 1
ATOM 1146 C C . PHE A 1 143 ? 9.387 1.340 -0.171 1.00 97.50 143 PHE A C 1
ATOM 1148 O O . PHE A 1 143 ? 9.242 0.914 0.967 1.00 97.50 143 PHE A O 1
ATOM 1155 N N . ASN A 1 144 ? 9.652 2.628 -0.406 1.00 96.44 144 ASN A N 1
ATOM 1156 C CA . ASN A 1 144 ? 9.854 3.594 0.678 1.00 96.44 144 ASN A CA 1
ATOM 1157 C C . ASN A 1 144 ? 8.601 3.834 1.534 1.00 96.44 144 ASN A C 1
ATOM 1159 O O . ASN A 1 144 ? 8.732 4.216 2.694 1.00 96.44 144 ASN A O 1
ATOM 1163 N N . LEU A 1 145 ? 7.408 3.650 0.963 1.00 95.12 145 LEU A N 1
ATOM 1164 C CA . LEU A 1 145 ? 6.138 3.812 1.668 1.00 95.12 145 LEU A CA 1
ATOM 1165 C C . LEU A 1 145 ? 5.789 2.592 2.531 1.00 95.12 145 LEU A C 1
ATOM 1167 O O . LEU A 1 145 ? 5.078 2.754 3.513 1.00 95.12 145 LEU A O 1
ATOM 1171 N N . THR A 1 146 ? 6.262 1.399 2.162 1.00 95.94 146 THR A N 1
ATOM 1172 C CA . THR A 1 146 ? 5.819 0.125 2.753 1.00 95.94 146 THR A CA 1
ATOM 1173 C C . THR A 1 146 ? 6.972 -0.756 3.255 1.00 95.94 146 THR A C 1
ATOM 1175 O O . THR A 1 146 ? 6.847 -1.982 3.290 1.00 95.94 146 THR A O 1
ATOM 1178 N N . ASN A 1 147 ? 8.139 -0.179 3.561 1.00 92.62 147 ASN A N 1
ATOM 1179 C CA . ASN A 1 147 ? 9.336 -0.949 3.934 1.00 92.62 147 ASN A CA 1
ATOM 1180 C C . ASN A 1 147 ? 9.310 -1.502 5.367 1.00 92.62 147 ASN A C 1
ATOM 1182 O O . ASN A 1 147 ? 10.216 -2.259 5.725 1.00 92.62 147 ASN A O 1
ATOM 1186 N N . SER A 1 148 ? 8.308 -1.154 6.179 1.00 93.94 148 SER A N 1
ATOM 1187 C CA . SER A 1 148 ? 8.164 -1.697 7.534 1.00 93.94 148 SER A CA 1
ATOM 1188 C C . SER A 1 148 ? 7.517 -3.084 7.513 1.00 93.94 148 SER A C 1
ATOM 1190 O O . SER A 1 148 ? 7.725 -3.873 8.437 1.00 93.94 148 SER A O 1
ATOM 1192 N N . ASN A 1 149 ? 6.780 -3.415 6.446 1.00 95.94 149 ASN A N 1
ATOM 1193 C CA . ASN A 1 149 ? 6.250 -4.752 6.204 1.00 95.94 149 ASN A CA 1
ATOM 1194 C C . ASN A 1 149 ? 7.198 -5.586 5.335 1.00 95.94 149 ASN A C 1
ATOM 1196 O O . ASN A 1 149 ? 7.438 -5.277 4.168 1.00 95.94 149 ASN A O 1
ATOM 1200 N N . GLU A 1 150 ? 7.672 -6.706 5.877 1.00 95.12 150 GLU A N 1
ATOM 1201 C CA . GLU A 1 150 ? 8.626 -7.588 5.196 1.00 95.12 150 GLU A CA 1
ATOM 1202 C C . GLU A 1 150 ? 8.081 -8.164 3.874 1.00 95.12 150 GLU A C 1
ATOM 1204 O O . GLU A 1 150 ? 8.837 -8.367 2.927 1.00 95.12 150 GLU A O 1
ATOM 1209 N N . THR A 1 151 ? 6.767 -8.386 3.764 1.00 95.06 151 THR A N 1
ATOM 1210 C CA . THR A 1 151 ? 6.152 -8.895 2.527 1.00 95.06 151 THR A CA 1
ATOM 1211 C C . THR A 1 151 ? 6.205 -7.846 1.421 1.00 95.06 151 THR A C 1
ATOM 1213 O O . THR A 1 151 ? 6.668 -8.143 0.320 1.00 95.06 151 THR A O 1
ATOM 1216 N N . TYR A 1 152 ? 5.776 -6.612 1.708 1.00 94.62 152 TYR A N 1
ATOM 1217 C CA . TYR A 1 152 ? 5.817 -5.526 0.724 1.00 94.62 152 TYR A CA 1
ATOM 1218 C C . TYR A 1 152 ? 7.244 -5.133 0.358 1.00 94.62 152 TYR A C 1
ATOM 1220 O O . TYR A 1 152 ? 7.543 -4.926 -0.817 1.00 94.62 152 TYR A O 1
ATOM 1228 N N . LYS A 1 153 ? 8.132 -5.079 1.351 1.00 96.12 153 LYS A N 1
ATOM 1229 C CA . LYS A 1 153 ? 9.557 -4.834 1.150 1.00 96.12 153 LYS A CA 1
ATOM 1230 C C . LYS A 1 153 ? 10.146 -5.817 0.136 1.00 96.12 153 LYS A C 1
ATOM 1232 O O . LYS A 1 153 ? 10.655 -5.378 -0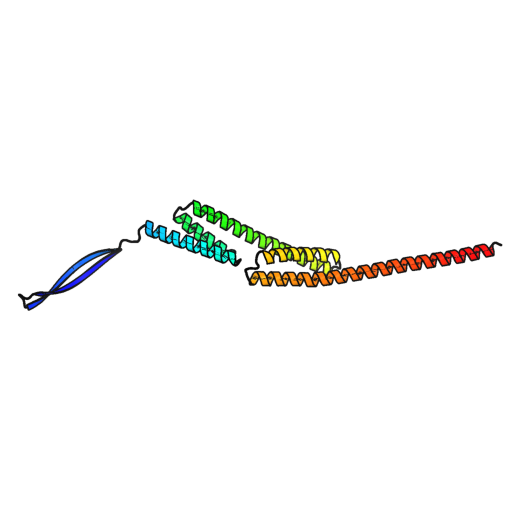.890 1.00 96.12 153 LYS A O 1
ATOM 1237 N N . ASN A 1 154 ? 9.994 -7.122 0.370 1.00 97.50 154 ASN A N 1
ATOM 1238 C CA . ASN A 1 154 ? 10.528 -8.156 -0.521 1.00 97.50 154 ASN A CA 1
ATOM 1239 C C . ASN A 1 154 ? 9.886 -8.113 -1.917 1.00 97.50 154 ASN A C 1
ATOM 1241 O O . ASN A 1 154 ? 10.574 -8.294 -2.922 1.00 97.50 154 ASN A O 1
ATOM 1245 N N . LEU A 1 155 ? 8.580 -7.835 -1.995 1.00 97.50 155 LEU A N 1
ATOM 1246 C CA . LEU A 1 155 ? 7.871 -7.696 -3.267 1.00 97.50 155 LEU A CA 1
ATOM 1247 C C . LEU A 1 155 ? 8.438 -6.553 -4.119 1.00 97.50 155 LEU A C 1
ATOM 1249 O O . LEU A 1 155 ? 8.750 -6.754 -5.294 1.00 97.50 155 LEU A O 1
ATOM 1253 N N . TYR A 1 156 ? 8.551 -5.351 -3.550 1.00 98.00 156 TYR A N 1
ATOM 1254 C CA . TYR A 1 156 ? 9.005 -4.189 -4.311 1.00 98.00 156 TYR A CA 1
ATOM 1255 C C . TYR A 1 156 ? 10.512 -4.207 -4.556 1.00 98.00 156 TYR A C 1
ATOM 1257 O O . TYR A 1 156 ? 10.934 -3.781 -5.624 1.00 98.00 156 TYR A O 1
ATOM 1265 N N . GLU A 1 157 ? 11.311 -4.766 -3.646 1.00 98.12 157 GLU A N 1
ATOM 1266 C CA . GLU A 1 157 ? 12.742 -4.997 -3.869 1.00 98.12 157 GLU A CA 1
ATOM 1267 C C . GLU A 1 157 ? 12.974 -5.926 -5.070 1.00 98.12 157 GLU A C 1
ATOM 1269 O O . GLU A 1 157 ? 13.720 -5.573 -5.981 1.00 98.12 157 GLU A O 1
ATOM 1274 N N . SER A 1 158 ? 12.248 -7.049 -5.155 1.00 98.25 158 SER A N 1
ATOM 1275 C CA . SER A 1 158 ? 12.308 -7.941 -6.323 1.00 98.25 158 SER A CA 1
ATOM 1276 C C . SER A 1 158 ? 11.938 -7.217 -7.621 1.00 98.25 158 SER A C 1
ATOM 1278 O O . SER A 1 158 ? 12.643 -7.341 -8.617 1.00 98.25 158 SER A O 1
ATOM 1280 N N . LYS A 1 159 ? 10.858 -6.427 -7.619 1.00 98.50 159 LYS A N 1
ATOM 1281 C CA . LYS A 1 159 ? 10.411 -5.681 -8.808 1.00 98.50 159 LYS A CA 1
ATOM 1282 C C . LYS A 1 159 ? 11.395 -4.586 -9.233 1.00 98.50 159 LYS A C 1
ATOM 1284 O O . LYS A 1 159 ? 11.516 -4.306 -10.425 1.00 98.50 159 LYS A O 1
ATOM 1289 N N . ILE A 1 160 ? 12.082 -3.952 -8.282 1.00 98.44 160 ILE A N 1
ATOM 1290 C CA . ILE A 1 160 ? 13.136 -2.970 -8.565 1.00 98.44 160 ILE A CA 1
ATOM 1291 C C . ILE A 1 160 ? 14.326 -3.661 -9.234 1.00 98.44 160 ILE A C 1
ATOM 1293 O O . ILE A 1 160 ? 14.787 -3.165 -10.260 1.00 98.44 160 ILE A O 1
ATOM 1297 N N . ASN A 1 161 ? 14.755 -4.816 -8.718 1.00 98.31 161 ASN A N 1
ATOM 1298 C CA . ASN A 1 161 ? 15.844 -5.599 -9.307 1.00 98.31 161 ASN A CA 1
ATOM 1299 C C . ASN A 1 161 ? 15.503 -6.046 -10.740 1.00 98.31 161 ASN A C 1
ATOM 1301 O O . ASN A 1 161 ? 16.301 -5.830 -11.649 1.00 98.31 161 ASN A O 1
ATOM 1305 N N . ASP A 1 162 ? 14.279 -6.534 -10.980 1.00 98.38 162 ASP A N 1
ATOM 1306 C CA . ASP A 1 162 ? 13.805 -6.881 -12.331 1.00 98.38 162 ASP A CA 1
ATOM 1307 C C . ASP A 1 162 ? 13.868 -5.683 -13.299 1.00 98.38 162 ASP A C 1
ATOM 1309 O O . ASP A 1 162 ? 14.139 -5.837 -14.493 1.00 98.38 162 ASP A O 1
ATOM 1313 N N . CYS A 1 163 ? 13.588 -4.468 -12.809 1.00 98.12 163 CYS A N 1
ATOM 1314 C CA . CYS A 1 163 ? 13.726 -3.257 -13.615 1.00 98.12 163 CYS A CA 1
ATOM 1315 C C . CYS A 1 163 ? 15.196 -2.921 -13.888 1.00 98.12 163 CYS A C 1
ATOM 1317 O O . CYS A 1 163 ? 15.514 -2.477 -14.986 1.00 98.12 163 CYS A O 1
ATOM 1319 N N . GLU A 1 164 ? 16.084 -3.099 -12.910 1.00 98.25 164 GLU A N 1
ATOM 1320 C CA . GLU A 1 164 ? 17.516 -2.817 -13.047 1.00 98.25 164 GLU A CA 1
ATOM 1321 C C . GLU A 1 164 ? 18.188 -3.708 -14.086 1.00 98.25 164 GLU A C 1
ATOM 1323 O O . GLU A 1 164 ? 18.870 -3.187 -14.967 1.00 98.25 164 GLU A O 1
ATOM 1328 N N . GLU A 1 165 ? 17.923 -5.013 -14.044 1.00 98.25 165 GLU A N 1
ATOM 1329 C CA . GLU A 1 165 ? 18.447 -5.964 -15.029 1.00 98.25 165 GLU A CA 1
ATOM 1330 C C . GLU A 1 165 ? 18.013 -5.589 -16.453 1.00 98.25 165 GLU A C 1
ATOM 1332 O O . GLU A 1 165 ? 18.820 -5.573 -17.385 1.00 98.25 165 GLU A O 1
ATOM 1337 N N . LYS A 1 166 ? 16.739 -5.217 -16.626 1.00 98.12 166 LYS A N 1
ATOM 1338 C CA . LYS A 1 166 ? 16.207 -4.803 -17.931 1.00 98.12 166 LYS A CA 1
ATOM 1339 C C . LYS A 1 166 ? 16.751 -3.464 -18.400 1.00 98.12 166 LYS A C 1
ATOM 1341 O O . LYS A 1 166 ? 17.025 -3.321 -19.585 1.00 98.12 166 LYS A O 1
ATOM 1346 N N . ILE A 1 167 ? 16.908 -2.492 -17.503 1.00 98.00 167 ILE A N 1
ATOM 1347 C CA . ILE A 1 167 ? 17.522 -1.201 -17.834 1.00 98.00 167 ILE A CA 1
ATOM 1348 C C . ILE A 1 167 ? 18.945 -1.423 -18.342 1.00 98.00 167 ILE A C 1
ATOM 1350 O O . ILE A 1 167 ? 19.283 -0.891 -19.393 1.00 98.00 167 ILE A O 1
ATOM 1354 N N . GLN A 1 168 ? 19.736 -2.248 -17.652 1.00 97.81 168 GLN A N 1
ATOM 1355 C CA . GLN A 1 168 ? 21.100 -2.561 -18.072 1.00 97.81 168 GLN A CA 1
ATOM 1356 C C . GLN A 1 168 ? 21.129 -3.206 -19.466 1.00 97.81 168 GLN A C 1
ATOM 1358 O O . GLN A 1 168 ? 21.902 -2.776 -20.318 1.00 97.81 168 GLN A O 1
ATOM 1363 N N . TYR A 1 169 ? 20.266 -4.197 -19.715 1.00 97.44 169 TYR A N 1
ATOM 1364 C CA . TYR A 1 169 ? 20.148 -4.840 -21.028 1.00 97.44 169 TYR A CA 1
ATOM 1365 C C . TYR A 1 169 ? 19.777 -3.847 -22.141 1.00 97.44 169 TYR A C 1
ATOM 1367 O O . TYR A 1 169 ? 20.369 -3.861 -23.217 1.00 97.44 169 TYR A O 1
ATOM 1375 N N . LEU A 1 170 ? 18.797 -2.977 -21.890 1.00 96.88 170 LEU A N 1
ATOM 1376 C CA . LEU A 1 170 ? 18.333 -1.993 -22.868 1.00 96.88 170 LEU A CA 1
ATOM 1377 C C . LEU A 1 170 ? 19.402 -0.937 -23.166 1.00 96.88 170 LEU A C 1
ATOM 1379 O O . LEU A 1 170 ? 19.576 -0.560 -24.320 1.00 96.88 170 LEU A O 1
ATOM 1383 N N . GLU A 1 171 ? 20.138 -0.489 -22.149 1.00 96.50 171 GLU A N 1
ATOM 1384 C CA . GLU A 1 171 ? 21.257 0.442 -22.323 1.00 96.50 171 GLU A CA 1
ATOM 1385 C C . GLU A 1 171 ? 22.392 -0.187 -23.150 1.00 96.50 171 GLU A C 1
ATOM 1387 O O . GLU A 1 171 ? 22.955 0.487 -24.007 1.00 96.50 171 GLU A O 1
ATOM 1392 N N . GLU A 1 172 ? 22.690 -1.479 -22.970 1.00 96.56 172 GLU A N 1
ATOM 1393 C CA . GLU A 1 172 ? 23.645 -2.208 -23.821 1.00 96.56 172 GLU A CA 1
ATOM 1394 C C . GLU A 1 172 ? 23.169 -2.272 -25.281 1.00 96.56 172 GLU A C 1
ATOM 1396 O O . GLU A 1 172 ? 23.934 -1.948 -26.187 1.00 96.56 172 GLU A O 1
ATOM 1401 N N . LYS A 1 173 ? 21.893 -2.608 -25.515 1.00 96.25 173 LYS A N 1
ATOM 1402 C CA . LYS A 1 173 ? 21.320 -2.705 -26.869 1.00 96.25 173 LYS A CA 1
ATOM 1403 C C . LYS A 1 173 ? 21.304 -1.378 -27.621 1.00 96.25 173 LYS A C 1
ATOM 1405 O O . LYS A 1 173 ? 21.625 -1.358 -28.803 1.00 96.25 173 LYS A O 1
ATOM 1410 N N . ILE A 1 174 ? 20.967 -0.282 -26.946 1.00 93.81 174 ILE A N 1
ATOM 1411 C CA . ILE A 1 174 ? 20.966 1.052 -27.560 1.00 93.81 174 ILE A CA 1
ATOM 1412 C C . ILE A 1 174 ? 22.384 1.446 -27.992 1.00 93.81 174 ILE A C 1
ATOM 1414 O O . ILE A 1 174 ? 22.569 1.937 -29.101 1.00 93.81 174 ILE A O 1
ATOM 1418 N N . ASN A 1 175 ? 23.394 1.171 -27.160 1.00 93.88 175 ASN A N 1
ATOM 1419 C CA . ASN A 1 175 ? 24.784 1.477 -27.507 1.00 93.88 175 ASN A CA 1
ATOM 1420 C C . ASN A 1 175 ? 25.276 0.656 -28.716 1.00 93.88 175 ASN A C 1
ATOM 1422 O O . ASN A 1 175 ? 25.994 1.188 -29.558 1.00 93.88 175 ASN A O 1
ATOM 1426 N N . GLU A 1 176 ? 24.874 -0.618 -28.837 1.00 93.88 176 GLU A N 1
ATOM 1427 C CA . GLU A 1 176 ? 25.194 -1.447 -30.013 1.00 93.88 176 GLU A CA 1
ATOM 1428 C C . GLU A 1 176 ? 24.629 -0.847 -31.321 1.00 93.88 176 GLU A C 1
ATOM 1430 O O . GLU A 1 176 ? 25.298 -0.878 -32.355 1.00 93.88 176 GLU A O 1
ATOM 1435 N N . GLU A 1 177 ? 23.419 -0.275 -31.291 1.00 89.69 177 GLU A N 1
ATOM 1436 C CA . GLU A 1 177 ? 22.790 0.353 -32.466 1.00 89.69 177 GLU A CA 1
ATOM 1437 C C . GLU A 1 177 ? 23.425 1.702 -32.847 1.00 89.69 177 GLU A C 1
ATOM 1439 O O . GLU A 1 177 ? 23.513 2.045 -34.035 1.00 89.69 177 GLU A O 1
ATOM 1444 N N . GLU A 1 178 ? 23.896 2.468 -31.858 1.00 84.81 178 GLU A N 1
ATOM 1445 C CA . GLU A 1 178 ? 24.635 3.714 -32.093 1.00 84.81 178 GLU A CA 1
ATOM 1446 C C . GLU A 1 178 ? 25.981 3.443 -32.787 1.00 84.81 178 GLU A C 1
ATOM 1448 O O . GLU A 1 178 ? 26.296 4.097 -33.790 1.00 84.81 178 GLU A O 1
ATOM 1453 N N . ASP A 1 179 ? 26.723 2.426 -32.334 1.00 83.25 179 ASP A N 1
ATOM 1454 C CA . ASP A 1 179 ? 28.005 2.020 -32.924 1.00 83.25 179 ASP A CA 1
ATOM 1455 C C . ASP A 1 179 ? 27.849 1.589 -34.397 1.00 83.25 179 ASP A C 1
ATOM 1457 O O . ASP A 1 179 ? 28.637 1.980 -35.270 1.00 83.25 179 ASP A O 1
ATOM 1461 N N . ASP A 1 180 ? 26.803 0.819 -34.716 1.00 79.50 180 ASP A N 1
ATOM 1462 C CA . ASP A 1 180 ? 26.526 0.390 -36.091 1.00 79.50 180 ASP A CA 1
ATOM 1463 C C . ASP A 1 180 ? 26.184 1.575 -37.008 1.00 79.50 180 ASP A C 1
ATOM 1465 O O . ASP A 1 180 ? 26.594 1.609 -38.178 1.00 79.50 180 ASP A O 1
ATOM 1469 N N . THR A 1 181 ? 25.484 2.581 -36.480 1.00 76.25 181 THR A N 1
ATOM 1470 C CA . THR A 1 181 ? 25.121 3.789 -37.230 1.00 76.25 181 THR A CA 1
ATOM 1471 C C . THR A 1 181 ? 26.362 4.613 -37.582 1.00 76.25 181 THR A C 1
ATOM 1473 O O . THR A 1 181 ? 26.536 4.985 -38.749 1.00 76.25 181 THR A O 1
ATOM 1476 N N . GLU A 1 182 ? 27.283 4.816 -36.633 1.00 76.25 182 GLU A N 1
ATOM 1477 C CA . GLU A 1 182 ? 28.539 5.540 -36.881 1.00 76.25 182 GLU A CA 1
ATOM 1478 C C . GLU A 1 182 ? 29.402 4.821 -37.936 1.00 76.25 182 GLU A C 1
ATOM 1480 O O . GLU A 1 182 ? 29.948 5.443 -38.857 1.00 76.25 182 GLU A O 1
ATOM 1485 N N . VAL A 1 183 ? 29.462 3.484 -37.888 1.00 70.62 183 VAL A N 1
ATOM 1486 C CA . VAL A 1 183 ? 30.183 2.675 -38.884 1.00 70.62 183 VAL A CA 1
ATOM 1487 C C . VAL A 1 183 ? 29.572 2.812 -40.285 1.00 70.62 183 VAL A C 1
ATOM 1489 O O . VAL A 1 183 ? 30.310 2.845 -41.281 1.00 70.62 183 VAL A O 1
ATOM 1492 N N . VAL A 1 184 ? 28.243 2.887 -40.406 1.00 74.19 184 VAL A N 1
ATOM 1493 C CA . VAL A 1 184 ? 27.557 3.078 -41.695 1.00 74.19 184 VAL A CA 1
ATOM 1494 C C . VAL A 1 184 ? 27.800 4.480 -42.252 1.00 74.19 184 VAL A C 1
ATOM 1496 O O . VAL A 1 184 ? 28.110 4.614 -43.445 1.00 74.19 184 VAL A O 1
ATOM 1499 N N . GLU A 1 185 ? 27.724 5.520 -41.422 1.00 76.88 185 GLU A N 1
ATOM 1500 C CA . GLU A 1 185 ? 28.020 6.892 -41.840 1.00 76.88 185 GLU A CA 1
ATOM 1501 C C . GLU A 1 185 ? 29.467 7.021 -42.329 1.00 76.88 185 GLU A C 1
ATOM 1503 O O . GLU A 1 185 ? 29.712 7.523 -43.433 1.00 76.88 185 GLU A O 1
ATOM 1508 N N . LEU A 1 186 ? 30.428 6.462 -41.586 1.00 76.62 186 LEU A N 1
ATOM 1509 C CA . LEU A 1 186 ? 31.842 6.489 -41.954 1.00 76.62 186 LEU A CA 1
ATOM 1510 C C . LEU A 1 186 ? 32.106 5.766 -43.287 1.00 76.62 186 LEU A C 1
ATOM 1512 O O . LEU A 1 186 ? 32.821 6.280 -44.155 1.00 76.62 186 LEU A O 1
ATOM 1516 N N . LYS A 1 187 ? 31.495 4.589 -43.495 1.00 75.44 187 LYS A N 1
ATOM 1517 C CA . LYS A 1 187 ? 31.574 3.852 -44.770 1.00 75.44 187 LYS A CA 1
ATOM 1518 C C . LYS A 1 187 ? 30.976 4.657 -45.923 1.00 75.44 187 LYS A C 1
ATOM 1520 O O . LYS A 1 187 ? 31.551 4.676 -47.012 1.00 75.44 187 LYS A O 1
ATOM 1525 N N . THR A 1 188 ? 29.862 5.346 -45.691 1.00 82.50 188 THR A N 1
ATOM 1526 C CA . THR A 1 188 ? 29.191 6.171 -46.705 1.00 82.50 188 THR A CA 1
ATOM 1527 C C . THR A 1 188 ? 30.061 7.359 -47.116 1.00 82.50 188 THR A C 1
ATOM 1529 O O . THR A 1 188 ? 30.252 7.601 -48.312 1.00 82.50 188 THR A O 1
ATOM 1532 N N . VAL A 1 189 ? 30.676 8.046 -46.147 1.00 88.38 189 VAL A N 1
ATOM 1533 C CA . VAL A 1 189 ? 31.632 9.137 -46.399 1.00 88.38 189 VAL A CA 1
ATOM 1534 C C . VAL A 1 189 ? 32.858 8.631 -47.166 1.00 88.38 189 VAL A C 1
ATOM 1536 O O . VAL A 1 189 ? 33.285 9.262 -48.137 1.00 88.38 189 VAL A O 1
ATOM 1539 N N . PHE A 1 190 ? 33.401 7.469 -46.794 1.00 85.75 190 PHE A N 1
ATOM 1540 C CA . PHE A 1 190 ? 34.553 6.876 -47.476 1.00 85.75 190 PHE A CA 1
ATOM 1541 C C . PHE A 1 190 ? 34.249 6.516 -48.940 1.00 85.75 190 PHE A C 1
ATOM 1543 O O . PHE A 1 190 ? 35.038 6.825 -49.837 1.00 85.75 190 PHE A O 1
ATOM 1550 N N . ILE A 1 191 ? 33.078 5.930 -49.213 1.00 87.69 191 ILE A N 1
ATOM 1551 C CA . ILE A 1 191 ? 32.625 5.628 -50.579 1.00 87.69 191 ILE A CA 1
ATOM 1552 C C . ILE A 1 191 ? 32.465 6.919 -51.396 1.00 87.69 191 ILE A C 1
ATOM 1554 O O . ILE A 1 191 ? 32.939 6.985 -52.534 1.00 87.69 191 ILE A O 1
ATOM 1558 N N . ALA A 1 192 ? 31.861 7.965 -50.823 1.00 90.69 192 ALA A N 1
ATOM 1559 C CA . ALA A 1 192 ? 31.708 9.257 -51.494 1.00 90.69 192 ALA A CA 1
ATOM 1560 C C . ALA A 1 192 ? 33.067 9.890 -51.854 1.00 90.69 192 ALA A C 1
ATOM 1562 O O . ALA A 1 192 ? 33.245 10.390 -52.969 1.00 90.69 192 ALA A O 1
ATOM 1563 N N . ALA A 1 193 ? 34.052 9.806 -50.955 1.00 92.25 193 ALA A N 1
ATOM 1564 C CA . ALA A 1 193 ? 35.408 10.290 -51.204 1.00 92.25 193 ALA A CA 1
ATOM 1565 C C . ALA A 1 193 ? 36.099 9.538 -52.360 1.00 92.25 193 ALA A C 1
ATOM 1567 O O . ALA A 1 193 ? 36.724 10.168 -53.217 1.00 92.25 193 ALA A O 1
ATOM 1568 N N . ILE A 1 194 ? 35.944 8.210 -52.441 1.00 90.50 194 ILE A N 1
ATOM 1569 C CA . ILE A 1 194 ? 36.481 7.405 -53.554 1.00 90.50 194 ILE A CA 1
ATOM 1570 C C . ILE A 1 194 ? 35.854 7.824 -54.888 1.00 90.50 194 ILE A C 1
ATOM 1572 O O . ILE A 1 194 ? 36.570 7.991 -55.877 1.00 90.50 194 ILE A O 1
ATOM 1576 N N . ILE A 1 195 ? 34.534 8.029 -54.929 1.00 93.19 195 ILE A N 1
ATOM 1577 C CA . ILE A 1 195 ? 33.828 8.449 -56.149 1.00 93.19 195 ILE A CA 1
ATOM 1578 C C . ILE A 1 195 ? 34.353 9.806 -56.641 1.00 93.19 195 ILE A C 1
ATOM 1580 O O . ILE A 1 195 ? 34.616 9.962 -57.835 1.00 93.19 195 ILE A O 1
ATOM 1584 N N . LEU A 1 196 ? 34.570 10.766 -55.736 1.00 94.25 196 LEU A N 1
ATOM 1585 C CA . LEU A 1 196 ? 35.130 12.079 -56.078 1.00 94.25 196 LEU A CA 1
ATOM 1586 C C . LEU A 1 196 ? 36.561 11.982 -56.625 1.00 94.25 196 LEU A C 1
ATOM 1588 O O . LEU A 1 196 ? 36.879 12.636 -57.620 1.00 94.25 196 LEU A O 1
ATOM 1592 N N . LEU A 1 197 ? 37.410 11.139 -56.027 1.00 93.25 197 LEU A N 1
ATOM 1593 C CA . LEU A 1 197 ? 38.773 10.903 -56.514 1.00 93.25 197 LEU A CA 1
ATOM 1594 C C . LEU A 1 197 ? 38.781 10.285 -57.918 1.00 93.25 197 LEU A C 1
ATOM 1596 O O . LEU A 1 197 ? 39.530 10.735 -58.788 1.00 93.25 197 LEU A O 1
ATOM 1600 N N . LEU A 1 198 ? 37.925 9.290 -58.168 1.00 93.44 198 LEU A N 1
ATOM 1601 C CA . LEU A 1 198 ? 37.794 8.668 -59.488 1.00 93.44 198 LEU A CA 1
ATOM 1602 C C . LEU A 1 198 ? 37.272 9.661 -60.534 1.00 93.44 198 LEU A C 1
ATOM 1604 O O . LEU A 1 198 ? 37.793 9.705 -61.649 1.00 93.44 198 LEU A O 1
ATOM 1608 N N . ALA A 1 199 ? 36.294 10.497 -60.178 1.00 93.88 199 ALA A N 1
ATOM 1609 C CA . ALA A 1 199 ? 35.771 11.535 -61.062 1.00 93.88 199 ALA A CA 1
ATOM 1610 C C . ALA A 1 199 ? 36.845 12.572 -61.434 1.00 93.88 199 ALA A C 1
ATOM 1612 O O . ALA A 1 199 ? 36.991 12.913 -62.610 1.00 93.88 199 ALA A O 1
ATOM 1613 N N . ALA A 1 200 ? 37.641 13.026 -60.459 1.00 94.38 200 ALA A N 1
ATOM 1614 C CA . ALA A 1 200 ? 38.756 13.942 -60.696 1.00 94.38 200 ALA A CA 1
ATOM 1615 C C . ALA A 1 200 ? 39.816 13.330 -61.629 1.00 94.38 200 ALA A C 1
ATOM 1617 O O . ALA A 1 200 ? 40.324 14.008 -62.523 1.00 94.38 200 ALA A O 1
ATOM 1618 N N . LEU A 1 201 ? 40.106 12.034 -61.475 1.00 93.56 201 LEU A N 1
ATOM 1619 C CA . LEU A 1 201 ? 41.055 11.308 -62.319 1.00 93.56 201 LEU A CA 1
ATOM 1620 C C . LEU A 1 201 ? 40.556 11.200 -63.768 1.00 93.56 201 LEU A C 1
ATOM 1622 O O . LEU A 1 201 ? 41.301 11.499 -64.703 1.00 93.56 201 LEU A O 1
ATOM 1626 N N . VAL A 1 202 ? 39.283 10.841 -63.968 1.00 94.50 202 VAL A N 1
ATOM 1627 C CA . VAL A 1 202 ? 38.656 10.799 -65.301 1.00 94.50 202 VAL A CA 1
ATOM 1628 C C . VAL A 1 202 ? 38.679 12.178 -65.961 1.00 94.50 202 VAL A C 1
ATOM 1630 O O . VAL A 1 202 ? 39.039 12.290 -67.134 1.00 94.50 202 VAL A O 1
ATOM 1633 N N . PHE A 1 203 ? 38.348 13.232 -65.213 1.00 94.19 203 PHE A N 1
ATOM 1634 C CA . PHE A 1 203 ? 38.385 14.605 -65.712 1.00 94.19 203 PHE A CA 1
ATOM 1635 C C . PHE A 1 203 ? 39.803 15.030 -66.124 1.00 94.19 203 PHE A C 1
ATOM 1637 O O . PHE A 1 203 ? 39.987 15.586 -67.206 1.00 94.19 203 PHE A O 1
ATOM 1644 N N . GLY A 1 204 ? 40.819 14.693 -65.323 1.00 93.12 204 GLY A N 1
ATOM 1645 C CA . GLY A 1 204 ? 42.224 14.933 -65.664 1.00 93.12 204 GLY A CA 1
ATOM 1646 C C . GLY A 1 204 ? 42.649 14.243 -66.965 1.00 93.12 204 GLY A C 1
ATOM 1647 O O . GLY A 1 204 ? 43.248 14.877 -67.831 1.00 93.12 204 GLY A O 1
ATOM 1648 N N . ILE A 1 205 ? 42.270 12.973 -67.160 1.00 92.88 205 ILE A N 1
ATOM 1649 C CA . ILE A 1 205 ? 42.536 12.242 -68.414 1.00 92.88 205 ILE A CA 1
ATOM 1650 C C . ILE A 1 205 ? 41.843 12.913 -69.611 1.00 92.88 205 ILE A C 1
ATOM 1652 O O . ILE A 1 205 ? 42.422 12.990 -70.697 1.00 92.88 205 ILE A O 1
ATOM 1656 N N . MET A 1 206 ? 40.610 13.398 -69.436 1.00 91.56 206 MET A N 1
ATOM 1657 C CA . MET A 1 206 ? 39.883 14.106 -70.495 1.00 91.56 206 MET A CA 1
ATOM 1658 C C . MET A 1 206 ? 40.550 15.428 -70.886 1.00 91.56 206 MET A C 1
ATOM 1660 O O . MET A 1 206 ? 40.554 15.756 -72.071 1.00 91.56 206 MET A O 1
ATOM 1664 N N . LEU A 1 207 ? 41.118 16.166 -69.927 1.00 92.19 207 LEU A N 1
ATOM 1665 C CA . LEU A 1 207 ? 41.853 17.401 -70.209 1.00 92.19 207 LEU A CA 1
ATOM 1666 C C . LEU A 1 207 ? 43.134 17.133 -71.004 1.00 92.19 207 LEU A C 1
ATOM 1668 O O . LEU A 1 207 ? 43.352 17.793 -72.013 1.00 92.19 207 LEU A O 1
ATOM 1672 N N . ILE A 1 208 ? 43.915 16.116 -70.623 1.00 92.50 208 ILE A N 1
ATOM 1673 C CA . ILE A 1 208 ? 45.156 15.743 -71.328 1.00 92.50 208 ILE A CA 1
ATOM 1674 C C . ILE A 1 208 ? 44.882 15.345 -72.786 1.00 92.50 208 ILE A C 1
ATOM 1676 O O . ILE A 1 208 ? 45.677 15.637 -73.666 1.00 92.50 208 ILE A O 1
ATOM 1680 N N . ARG A 1 209 ? 43.752 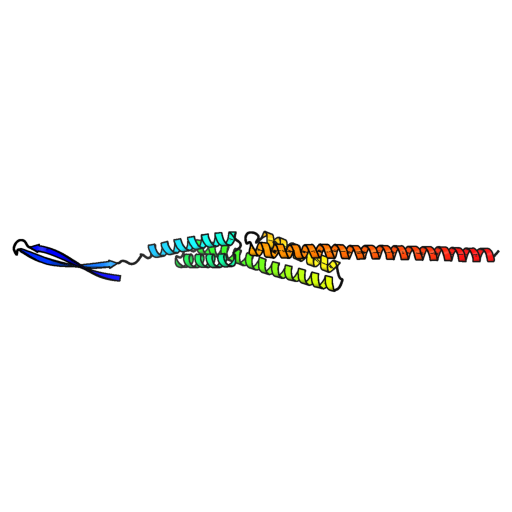14.687 -73.073 1.00 84.62 209 ARG A N 1
ATOM 1681 C CA . ARG A 1 209 ? 43.386 14.287 -74.447 1.00 84.62 209 ARG A CA 1
ATOM 1682 C C . ARG A 1 209 ? 42.934 15.439 -75.350 1.00 84.62 209 ARG A C 1
ATOM 1684 O O . ARG A 1 209 ? 42.703 15.198 -76.534 1.00 84.62 209 ARG A O 1
ATOM 1691 N N . LYS A 1 210 ? 42.697 16.630 -74.799 1.00 77.25 210 LYS A N 1
ATOM 1692 C CA . LYS A 1 210 ? 42.199 17.792 -75.547 1.00 77.25 210 LYS A CA 1
ATOM 1693 C C . LYS A 1 210 ? 43.315 18.712 -76.053 1.00 77.25 210 LYS A C 1
ATOM 1695 O O . LYS A 1 210 ? 43.011 19.582 -76.867 1.00 77.25 210 LYS A O 1
ATOM 1700 N N . GLU A 1 211 ? 44.539 18.524 -75.566 1.00 69.12 211 GLU A N 1
ATOM 1701 C CA . GLU A 1 211 ? 45.774 19.158 -76.056 1.00 69.12 211 GLU A CA 1
ATOM 1702 C C . GLU A 1 211 ? 46.424 18.314 -77.160 1.00 69.12 211 GLU A C 1
ATOM 1704 O O . GLU A 1 211 ? 46.942 18.928 -78.120 1.00 69.12 211 GLU A O 1
#

Sequence (211 aa):
GDYSLKITVEYFDSRNKRYKPFEKECSIHVLGPSEEEINQEKLNKAAAAEREAATLLSKDEFDSALEKYKEAKTLYEEVGITTKVNDMNSKINLVEETIQKIEENTKKADQDFQNGVQYMNDGDYSEALEKVKNAKVLYTSLFNLTNSNETYKNLYESKINDCEEKIQYLEEKINEEEDDTEVVELKTVFIAAIILLLAALVFGIMLIRKE

Foldseek 3Di:
DKDKDWDWDWDQDPVVRDTDIDIDIDIDDDDDDDPVRVLVVLLVQLVVLQVVLVVCVLLVVLVSSLVSLVSSLVSCVVSPVVVSNVVSVVVNVVSVVLVVLLVVLLVQLVVLQVVLVVCVVVVVLVSSLVSLVSSLVSLVVQCVSNVSHPVSVVVSVVSNVVSVVSNVVSVVSVVVVVVVVVVVVVVVVVVVVVVVVVVVVVVVVVVVVVD

pLDDT: mean 93.46, std 7.52, range [64.38, 98.81]

Secondary structure (DSSP, 8-state):
-EEEEEEEEEEEETTTTEEEEEEEEEEEE-PPPPHHHHHHHHHHHHHHHHHHHHHHHTTT-HHHHHHHHHHHHHHHHHTT-HHHHHHHHHHHHHHHHHHHHHHHHHHHHHHHHHHHHHHHHHT-HHHHHHHHHHHHHHHHHHHHHSTTSHHHHHHHHHHHHHHHHHHHHHHHHHHHHHHHHHHHHHHHHHHHHHHHHHHHHHHHHHHHTT-